Protein AF-A0A930PI92-F1 (afdb_monomer)

Solvent-accessible surface area (backbone atoms only — not comparable to full-atom values): 11529 Å² total; per-residue (Å²): 130,85,81,86,74,74,82,78,55,66,68,44,57,51,47,28,50,53,47,43,54,50,26,68,73,74,35,44,64,29,39,38,38,20,55,70,47,92,81,79,68,54,94,81,67,63,63,23,91,65,55,67,92,83,59,92,61,85,57,70,34,85,54,29,76,71,32,41,60,64,48,26,48,64,62,72,42,69,30,33,39,38,28,40,79,36,84,66,69,81,75,85,51,87,62,56,82,77,50,93,67,86,76,67,68,53,30,40,37,40,37,41,39,50,76,73,66,54,60,74,16,40,38,35,44,44,75,37,69,55,93,52,23,38,71,38,73,74,48,48,24,37,31,39,74,56,47,76,42,62,56,79,54,95,90,52,90,75,78,57,85,90,31,38,30,28,30,37,32,42,32,34,60,55,62,82,84,42,30,57,72,71,54,67,54,67,82,38,76,51,48,68,64,75,91,126

Radius of gyration: 18.2 Å; Cα contacts (8 Å, |Δi|>4): 367; chains: 1; bounding box: 42×42×49 Å

Secondary structure (DSSP, 8-state):
-----PPPPHHHHHHHHHHHHHHHHHSEEEEEEE---TTTS-TTSPBPTT--SS--S--TTTT-TTTTTSSBSS-SEEEEEEEEEE-S-----TTTTTS------EEEEEEES-S---TT-EEEEEEEEETTEEEEEEEEEEE-SPEEEE---TTSSS--GGGEEEEEEEEEEPPTTSGGGGS-GGG---PBP---

Organism: NCBI:txid2047

Foldseek 3Di:
DPDPDDPDPPVLVVLLVVVQVVLVVPWDKKKWFAADDPPPNDPPFAFDPQDDPDDPDDTPLQADLQCLSSRGRGTPDIAIWGKHKDQDPPCPDPPCVPDVDDAARKIKMKTRLPDDHAFQIKMWAAPDDDPQAGQGTPFIKTWHHKDFDFDDDPVDDDTDSSRTSIMMTMIGTDDCSRSNVSPPRRPDGHHHDDDD

Structure (mmCIF, N/CA/C/O backbone):
data_AF-A0A930PI92-F1
#
_entry.id   AF-A0A930PI92-F1
#
loop_
_atom_site.group_PDB
_atom_site.id
_atom_site.type_symbol
_atom_site.label_atom_id
_atom_site.label_alt_id
_atom_site.label_comp_id
_atom_site.label_asym_id
_atom_site.label_entity_id
_atom_site.label_seq_id
_atom_site.pdbx_PDB_ins_code
_atom_site.Cartn_x
_atom_site.Cartn_y
_atom_site.Cartn_z
_atom_site.occupancy
_atom_site.B_iso_or_equiv
_atom_site.auth_seq_id
_atom_site.auth_comp_id
_atom_site.auth_asym_id
_atom_site.auth_atom_id
_atom_site.pdbx_PDB_model_num
ATOM 1 N N . MET A 1 1 ? 23.121 4.729 16.414 1.00 33.56 1 MET A N 1
ATOM 2 C CA . MET A 1 1 ? 22.553 5.858 17.186 1.00 33.56 1 MET A CA 1
ATOM 3 C C . MET A 1 1 ? 21.064 5.598 17.333 1.00 33.56 1 MET A C 1
ATOM 5 O O . MET A 1 1 ? 20.431 5.333 16.320 1.00 33.56 1 MET A O 1
ATOM 9 N N . SER A 1 2 ? 20.514 5.572 18.549 1.00 36.88 2 SER A N 1
ATOM 10 C CA . SER A 1 2 ? 19.062 5.453 18.7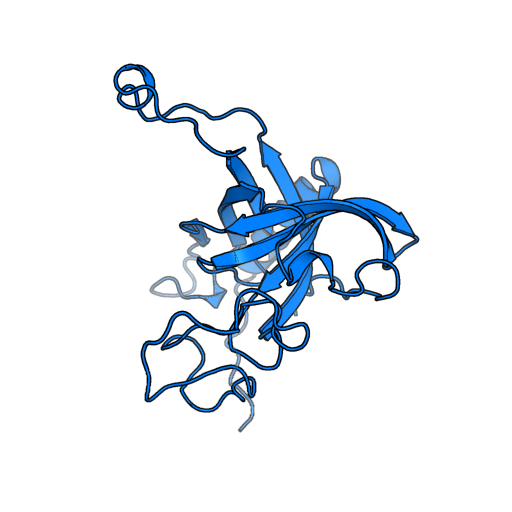26 1.00 36.88 2 SER A CA 1
ATOM 11 C C . SER A 1 2 ? 18.397 6.680 18.103 1.00 36.88 2 SER A C 1
ATOM 13 O O . SER A 1 2 ? 18.765 7.816 18.399 1.00 36.88 2 SER A O 1
ATOM 15 N N . ARG A 1 3 ? 17.463 6.454 17.177 1.00 45.44 3 ARG A N 1
ATOM 16 C CA . ARG A 1 3 ? 16.674 7.520 16.558 1.00 45.44 3 ARG A CA 1
ATOM 17 C C . ARG A 1 3 ? 15.899 8.205 17.689 1.00 45.44 3 ARG A C 1
ATOM 19 O O . ARG A 1 3 ? 15.117 7.547 18.366 1.00 45.44 3 ARG A O 1
ATOM 26 N N . PHE A 1 4 ? 16.179 9.481 17.961 1.00 44.00 4 PHE A N 1
ATOM 27 C CA . PHE A 1 4 ? 15.426 10.242 18.958 1.00 44.00 4 PHE A CA 1
ATOM 28 C C . PHE A 1 4 ? 14.028 10.490 18.386 1.00 44.00 4 PHE A C 1
ATOM 30 O O . PHE A 1 4 ? 13.831 11.369 17.549 1.00 44.00 4 PHE A O 1
ATOM 37 N N . GLU A 1 5 ? 13.075 9.642 18.762 1.00 53.28 5 GLU A N 1
ATOM 38 C CA . GLU A 1 5 ? 11.684 9.769 18.345 1.00 53.28 5 GLU A CA 1
ATOM 39 C C . GLU A 1 5 ? 10.991 10.773 19.262 1.00 53.28 5 GLU A C 1
ATOM 41 O O . GLU A 1 5 ? 10.821 10.556 20.461 1.00 53.28 5 GLU A O 1
ATOM 46 N N . TYR A 1 6 ? 10.616 11.919 18.698 1.00 57.38 6 TYR A N 1
ATOM 47 C CA . TYR A 1 6 ? 9.802 12.884 19.416 1.00 57.38 6 TYR A CA 1
ATOM 48 C C . TYR A 1 6 ? 8.440 12.254 19.750 1.00 57.38 6 TYR A C 1
ATOM 50 O O . TYR A 1 6 ? 7.818 11.694 18.846 1.00 57.38 6 TYR A O 1
ATOM 58 N N . PRO A 1 7 ? 7.927 12.389 20.989 1.00 67.44 7 PRO A N 1
ATOM 59 C CA . PRO A 1 7 ? 6.687 11.733 21.404 1.00 67.44 7 PRO A CA 1
ATOM 60 C C . PRO A 1 7 ? 5.537 12.121 20.475 1.00 67.44 7 PRO A C 1
ATOM 62 O O . PRO A 1 7 ? 5.303 13.308 20.257 1.00 67.44 7 PRO A O 1
ATOM 65 N N . GLU A 1 8 ? 4.841 11.155 19.883 1.00 71.19 8 GLU A N 1
ATOM 66 C CA . GLU A 1 8 ? 3.731 11.463 18.982 1.00 71.19 8 GLU A CA 1
ATOM 67 C C . GLU A 1 8 ? 2.623 12.208 19.752 1.00 71.19 8 GLU A C 1
ATOM 69 O O . GLU A 1 8 ? 2.185 11.726 20.803 1.00 71.19 8 GLU A O 1
ATOM 74 N N . PRO A 1 9 ? 2.158 13.383 19.280 1.00 79.31 9 PRO A N 1
ATOM 75 C CA . PRO A 1 9 ? 1.072 14.090 19.943 1.00 79.31 9 PRO A CA 1
ATOM 76 C C . PRO A 1 9 ? -0.182 13.213 20.012 1.00 79.31 9 PRO A C 1
ATOM 78 O O . PRO A 1 9 ? -0.589 12.621 19.010 1.00 79.31 9 PRO A O 1
ATOM 81 N N . TYR A 1 10 ? -0.846 13.180 21.172 1.00 82.38 10 TYR A N 1
ATOM 82 C CA . TYR A 1 10 ? -2.027 12.335 21.397 1.00 82.38 10 TYR A CA 1
ATOM 83 C C . TYR A 1 10 ? -3.112 12.513 20.323 1.00 82.38 10 TYR A C 1
ATOM 85 O O . TYR A 1 10 ? -3.708 11.538 19.878 1.00 82.38 10 TYR A O 1
ATOM 93 N N . ALA A 1 11 ? -3.334 13.745 19.858 1.00 82.06 11 ALA A N 1
ATOM 94 C CA . ALA A 1 11 ? -4.326 14.025 18.825 1.00 82.06 11 ALA A CA 1
ATOM 95 C C . ALA A 1 11 ? -3.972 13.420 17.451 1.00 82.06 11 ALA A C 1
ATOM 97 O O . ALA A 1 11 ? -4.883 12.997 16.746 1.00 82.06 11 ALA A O 1
ATOM 98 N N . VAL A 1 12 ? -2.686 13.312 17.084 1.00 84.19 12 VAL A N 1
ATOM 99 C CA . VAL A 1 12 ? -2.267 12.621 15.845 1.00 84.19 12 VAL A CA 1
ATOM 100 C C . VAL A 1 12 ? -2.513 11.122 15.982 1.00 84.19 12 VAL A C 1
ATOM 102 O O . VAL A 1 12 ? -3.109 10.515 15.093 1.00 84.19 12 VAL A O 1
ATOM 105 N N . LYS A 1 13 ? -2.146 10.546 17.134 1.00 86.00 13 LYS A N 1
ATOM 106 C CA . LYS A 1 13 ? -2.377 9.129 17.432 1.00 86.00 13 LYS A CA 1
ATOM 107 C C . LYS A 1 13 ? -3.865 8.775 17.392 1.00 86.00 13 LYS A C 1
ATOM 109 O O . LYS A 1 13 ? -4.246 7.794 16.760 1.00 86.00 13 LYS A O 1
ATOM 114 N N . LEU A 1 14 ? -4.705 9.586 18.037 1.00 87.62 14 LEU A N 1
ATOM 115 C CA . LEU A 1 14 ? -6.154 9.398 18.041 1.00 87.62 14 LEU A CA 1
ATOM 116 C C . LEU A 1 14 ? -6.732 9.529 16.629 1.00 87.62 14 LEU A C 1
ATOM 118 O O . LEU A 1 14 ? -7.494 8.667 16.211 1.00 87.62 14 LEU A O 1
ATOM 122 N N . ALA A 1 15 ? -6.331 10.554 15.873 1.00 87.31 15 ALA A N 1
ATOM 123 C CA . ALA A 1 15 ? -6.804 10.750 14.506 1.00 87.31 15 ALA A CA 1
ATOM 124 C C . ALA A 1 15 ? -6.414 9.588 13.580 1.00 87.31 15 ALA A C 1
ATOM 126 O O . ALA A 1 15 ? -7.250 9.122 12.813 1.00 87.31 15 ALA A O 1
ATOM 127 N N . ARG A 1 16 ? -5.182 9.069 13.684 1.00 88.25 16 ARG A N 1
ATOM 128 C CA . ARG A 1 16 ? -4.749 7.860 12.960 1.00 88.25 16 ARG A CA 1
ATOM 129 C C . ARG A 1 16 ? -5.608 6.656 13.297 1.00 88.25 16 ARG A C 1
ATOM 131 O O . ARG A 1 16 ? -6.030 5.950 12.388 1.00 88.25 16 ARG A O 1
ATOM 138 N N . GLN A 1 17 ? -5.872 6.441 14.585 1.00 89.75 17 GLN A N 1
ATOM 139 C CA . GLN A 1 17 ? -6.738 5.352 15.015 1.00 89.75 17 GLN A CA 1
ATOM 140 C C . GLN A 1 17 ? -8.146 5.522 14.440 1.00 89.75 17 GLN A C 1
ATOM 142 O O . GLN A 1 17 ? -8.668 4.579 13.870 1.00 89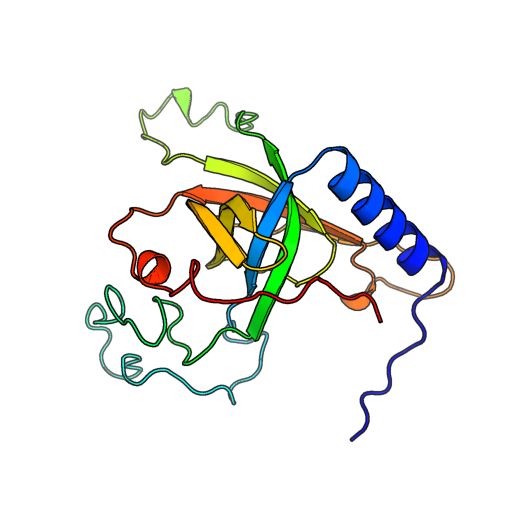.75 17 GLN A O 1
ATOM 147 N N . SER A 1 18 ? -8.723 6.724 14.482 1.00 89.75 18 SER A N 1
ATOM 148 C CA . SER A 1 18 ? -10.054 6.987 13.919 1.00 89.75 18 SER A CA 1
ATOM 149 C C . SER A 1 18 ? -10.115 6.803 12.400 1.00 89.75 18 SER A C 1
ATOM 151 O O . SER A 1 18 ? -11.089 6.251 11.891 1.00 89.75 18 SER A O 1
ATOM 153 N N . VAL A 1 19 ? -9.078 7.223 11.665 1.00 88.88 19 VAL A N 1
ATOM 154 C CA . VAL A 1 19 ? -8.964 6.957 10.220 1.00 88.88 19 VAL A CA 1
ATOM 155 C C . VAL A 1 19 ? -8.900 5.453 9.974 1.00 88.88 19 VAL A C 1
ATOM 157 O O . VAL A 1 19 ? -9.652 4.941 9.148 1.00 88.88 19 VAL A O 1
ATOM 160 N N . ARG A 1 20 ? -8.059 4.733 10.723 1.00 90.44 20 ARG A N 1
ATOM 161 C CA . ARG A 1 20 ? -7.952 3.276 10.627 1.00 90.44 20 ARG A CA 1
ATOM 162 C C . ARG A 1 20 ? -9.281 2.594 10.936 1.00 90.44 20 ARG A C 1
ATOM 164 O O . ARG A 1 20 ? -9.702 1.774 10.137 1.00 90.44 20 ARG A O 1
ATOM 171 N N . ASP A 1 21 ? -9.957 2.958 12.022 1.00 91.00 21 ASP A N 1
ATOM 172 C CA . ASP A 1 21 ? -11.244 2.379 12.427 1.00 91.00 21 ASP A CA 1
ATOM 173 C C . ASP A 1 21 ? -12.323 2.603 11.351 1.00 91.00 21 ASP A C 1
ATOM 175 O O . ASP A 1 21 ? -13.117 1.711 11.032 1.00 91.00 21 ASP A O 1
ATOM 179 N N . SER A 1 22 ? -12.321 3.787 10.729 1.00 90.69 22 SER A N 1
ATOM 180 C CA . SER A 1 22 ? -13.199 4.102 9.600 1.00 90.69 22 SER A CA 1
ATOM 181 C C . SER A 1 22 ? -12.893 3.235 8.375 1.00 90.69 22 SER A C 1
ATOM 183 O O . SER A 1 22 ? -13.817 2.727 7.736 1.00 90.69 22 SER A O 1
ATOM 185 N N . LEU A 1 23 ? -11.610 3.046 8.050 1.00 91.38 23 LEU A N 1
ATOM 186 C CA . LEU A 1 23 ? -11.168 2.213 6.928 1.00 91.38 23 LEU A CA 1
ATOM 187 C C . LEU A 1 23 ? -11.397 0.721 7.194 1.00 91.38 23 LEU A C 1
ATOM 189 O O . LEU A 1 23 ? -11.784 0.006 6.280 1.00 91.38 23 LEU A O 1
ATOM 193 N N . THR A 1 24 ? -11.245 0.246 8.430 1.00 90.31 24 THR A N 1
ATOM 194 C CA . THR A 1 24 ? -11.554 -1.146 8.796 1.00 90.31 24 THR A CA 1
ATOM 195 C C . THR A 1 24 ? -13.048 -1.442 8.729 1.00 90.31 24 THR A C 1
ATOM 197 O O . THR A 1 24 ? -13.433 -2.580 8.492 1.00 90.31 24 THR A O 1
ATOM 200 N N . SER A 1 25 ? -13.893 -0.430 8.956 1.00 89.62 25 SER A N 1
ATOM 201 C CA . SER A 1 25 ? -15.351 -0.597 8.956 1.00 89.62 25 SER A CA 1
ATOM 202 C C . SER A 1 25 ? -15.955 -0.553 7.552 1.00 89.62 25 SER A C 1
ATOM 204 O O . SER A 1 25 ? -16.963 -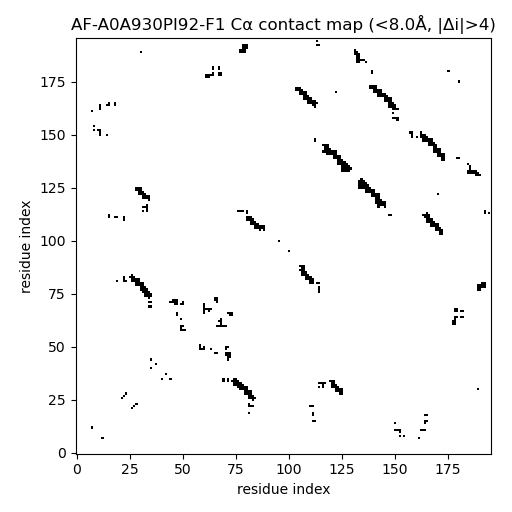1.207 7.307 1.00 89.62 25 SER A O 1
ATOM 206 N N . ASN A 1 26 ? -15.370 0.235 6.644 1.00 88.31 26 ASN A N 1
ATOM 207 C CA . ASN A 1 26 ? -15.965 0.531 5.333 1.00 88.31 26 ASN A CA 1
ATOM 208 C C . ASN A 1 26 ? -15.079 0.153 4.140 1.00 88.31 26 ASN A C 1
ATOM 210 O O . ASN A 1 26 ? -15.539 0.191 3.002 1.00 88.31 26 ASN A O 1
ATOM 214 N N . GLY A 1 27 ? -13.802 -0.121 4.382 1.00 88.38 27 GLY A N 1
ATOM 215 C CA . GLY A 1 27 ? -12.821 -0.414 3.353 1.00 88.38 27 GLY A CA 1
ATOM 216 C C . GLY A 1 27 ? -12.486 -1.887 3.248 1.00 88.38 27 GLY A C 1
ATOM 217 O O . GLY A 1 27 ? -13.138 -2.766 3.807 1.00 88.38 27 GLY A O 1
ATOM 218 N N . GLU A 1 28 ? -11.425 -2.137 2.504 1.00 92.56 28 GLU A N 1
ATOM 219 C CA . GLU A 1 28 ? -10.914 -3.459 2.187 1.00 92.56 28 GLU A CA 1
ATOM 220 C C . GLU A 1 28 ? -9.433 -3.558 2.556 1.00 92.56 28 GLU A C 1
ATOM 222 O O . GLU A 1 28 ? -8.704 -2.562 2.610 1.00 92.56 28 GLU A O 1
ATOM 227 N N . GLN A 1 29 ? -8.990 -4.783 2.835 1.00 93.25 29 GLN A N 1
ATOM 228 C CA . GLN A 1 29 ? -7.585 -5.067 3.092 1.00 93.25 29 GLN A CA 1
ATOM 229 C C . GLN A 1 29 ? -6.820 -5.162 1.780 1.00 93.25 29 GLN A C 1
ATOM 231 O O . GLN A 1 29 ? -7.176 -5.940 0.891 1.00 93.25 29 GLN A O 1
ATOM 236 N N . ILE A 1 30 ? -5.715 -4.432 1.705 1.00 94.69 30 ILE A N 1
ATOM 237 C CA . ILE A 1 30 ? -4.820 -4.404 0.554 1.00 94.69 30 ILE A CA 1
ATOM 238 C C . ILE A 1 30 ? -3.365 -4.534 0.981 1.00 94.69 30 ILE A C 1
ATOM 240 O O . ILE A 1 30 ? -3.010 -4.334 2.148 1.00 94.69 30 ILE A O 1
ATOM 244 N N . LEU A 1 31 ? -2.506 -4.837 0.013 1.00 95.50 31 LEU A N 1
ATOM 245 C CA . LEU A 1 31 ? -1.064 -4.775 0.200 1.00 95.50 31 LEU A CA 1
ATOM 246 C C . LEU A 1 31 ? -0.515 -3.497 -0.404 1.00 95.50 31 LEU A C 1
ATOM 248 O O . LEU A 1 31 ? -0.845 -3.135 -1.533 1.00 95.50 31 LEU A O 1
ATOM 252 N N . VAL A 1 32 ? 0.375 -2.861 0.339 1.00 95.06 32 VAL A N 1
ATOM 253 C CA . VAL A 1 32 ? 1.139 -1.714 -0.126 1.00 95.06 32 VAL A CA 1
ATOM 254 C C . VAL A 1 32 ? 2.609 -2.082 -0.140 1.00 95.06 32 VAL A C 1
ATOM 256 O O . VAL A 1 32 ? 3.147 -2.562 0.860 1.00 95.06 32 VAL A O 1
ATOM 259 N N . PHE A 1 33 ? 3.229 -1.835 -1.286 1.00 94.19 33 PHE A N 1
ATOM 260 C CA . PHE A 1 33 ? 4.642 -2.021 -1.558 1.00 94.19 33 PHE A CA 1
ATOM 261 C C . PHE A 1 33 ? 5.261 -0.643 -1.760 1.00 94.19 33 PHE A C 1
ATOM 263 O O . PHE A 1 33 ? 5.177 -0.069 -2.846 1.00 94.19 33 PHE A O 1
ATOM 270 N N . ALA A 1 34 ? 5.859 -0.112 -0.697 1.00 91.75 34 ALA A N 1
ATOM 271 C CA . ALA A 1 34 ? 6.640 1.110 -0.769 1.00 91.75 34 ALA A CA 1
ATOM 272 C C . ALA A 1 34 ? 8.035 0.758 -1.293 1.00 91.75 34 ALA A C 1
ATOM 274 O O . ALA A 1 34 ? 8.797 0.060 -0.615 1.00 91.75 34 ALA A O 1
ATOM 275 N N . ALA A 1 35 ? 8.350 1.198 -2.508 1.00 88.25 35 ALA A N 1
ATOM 276 C CA . ALA A 1 35 ? 9.675 1.042 -3.083 1.00 88.25 35 ALA A CA 1
ATOM 277 C C . ALA A 1 35 ? 10.639 2.074 -2.484 1.00 88.25 35 ALA A C 1
ATOM 279 O O . ALA A 1 35 ? 10.234 3.055 -1.856 1.00 88.25 35 ALA A O 1
ATOM 280 N N . TYR A 1 36 ? 11.930 1.834 -2.681 1.00 85.19 36 TYR A N 1
ATOM 281 C CA . TYR A 1 36 ? 12.938 2.857 -2.458 1.00 85.19 36 TYR A CA 1
ATOM 282 C C . TYR A 1 36 ? 12.868 3.907 -3.566 1.00 85.19 36 TYR A C 1
ATOM 284 O O . TYR A 1 36 ? 12.678 3.567 -4.737 1.00 85.19 36 TYR A O 1
ATOM 292 N N . HIS A 1 37 ? 13.048 5.177 -3.204 1.00 80.50 37 HIS A N 1
ATOM 293 C CA . HIS A 1 37 ? 13.056 6.287 -4.160 1.00 80.50 37 HIS A CA 1
ATOM 294 C C . HIS A 1 37 ? 14.411 7.003 -4.172 1.00 80.50 37 HIS A C 1
ATOM 296 O O . HIS A 1 37 ? 14.956 7.303 -3.103 1.00 80.50 37 HIS A O 1
ATOM 302 N N . PRO A 1 38 ? 14.970 7.326 -5.358 1.00 72.56 38 P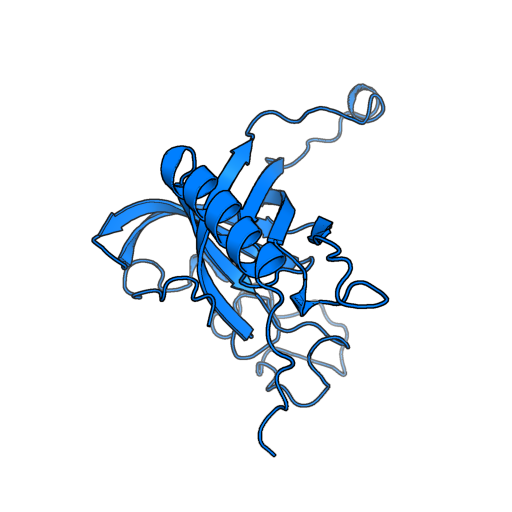RO A N 1
ATOM 303 C CA . PRO A 1 38 ? 16.182 8.131 -5.448 1.00 72.56 38 PRO A CA 1
ATOM 304 C C . PRO A 1 38 ? 15.990 9.487 -4.756 1.00 72.56 38 PRO A C 1
ATOM 306 O O . PRO A 1 38 ? 15.031 10.201 -5.034 1.00 72.56 38 PRO A O 1
ATOM 309 N N . GLY A 1 39 ? 16.911 9.849 -3.862 1.00 70.00 39 GLY A N 1
ATOM 310 C CA . GLY A 1 39 ? 16.893 11.121 -3.129 1.00 70.00 39 GLY A CA 1
ATOM 311 C C . GLY A 1 39 ? 16.113 11.104 -1.809 1.00 70.00 39 GLY A C 1
ATOM 312 O O . GLY A 1 39 ? 16.541 11.776 -0.874 1.00 70.00 39 GLY A O 1
ATOM 313 N N . ASP A 1 40 ? 15.045 10.309 -1.694 1.00 65.38 40 ASP A N 1
ATOM 314 C CA . ASP A 1 40 ? 14.254 10.201 -0.455 1.00 65.38 40 ASP A CA 1
ATOM 315 C C . ASP A 1 40 ? 14.882 9.227 0.556 1.00 65.38 40 ASP A C 1
ATOM 317 O O . ASP A 1 40 ? 14.894 9.504 1.757 1.00 65.38 40 ASP A O 1
ATOM 321 N N . ASP A 1 41 ? 15.426 8.101 0.080 1.00 6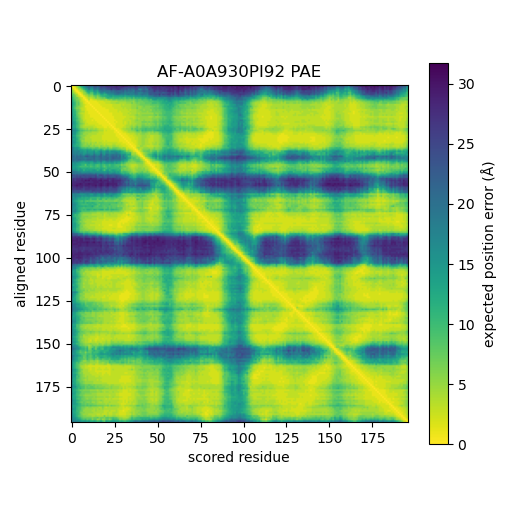4.06 41 ASP A N 1
ATOM 322 C CA . ASP A 1 41 ? 15.884 6.998 0.941 1.00 64.06 41 ASP A CA 1
ATOM 323 C C . ASP A 1 41 ? 17.422 6.852 1.027 1.00 64.06 41 ASP A C 1
ATOM 325 O O . ASP A 1 41 ? 17.938 5.882 1.573 1.00 64.06 41 ASP A O 1
ATOM 329 N N . GLY A 1 42 ? 18.174 7.856 0.563 1.00 54.06 42 GLY A N 1
ATOM 330 C CA . GLY A 1 42 ? 19.644 7.864 0.589 1.00 54.06 42 GLY A CA 1
ATOM 331 C C . GLY A 1 42 ? 20.299 6.991 -0.495 1.00 54.06 42 GLY A C 1
ATOM 332 O O . GLY A 1 42 ? 19.698 6.078 -1.051 1.00 54.06 42 GLY A O 1
ATOM 333 N N . GLU A 1 43 ? 21.556 7.284 -0.837 1.00 57.75 43 GLU A N 1
ATOM 334 C CA . GLU A 1 43 ? 22.296 6.628 -1.938 1.00 57.75 43 GLU A CA 1
ATOM 335 C C . GLU A 1 43 ? 22.880 5.242 -1.579 1.00 57.75 43 GLU A C 1
ATOM 337 O O . GLU A 1 43 ? 23.655 4.681 -2.347 1.00 57.75 43 GLU A O 1
ATOM 342 N N . GLY A 1 44 ? 22.540 4.684 -0.413 1.00 64.19 44 GLY A N 1
ATOM 343 C CA . GLY A 1 44 ? 23.183 3.481 0.136 1.00 64.19 44 GLY A CA 1
ATOM 344 C C . GLY A 1 44 ? 22.465 2.154 -0.118 1.00 64.19 44 GLY A C 1
ATOM 345 O O . GLY A 1 44 ? 22.964 1.120 0.315 1.00 64.19 44 GLY A O 1
ATOM 346 N N . GLU A 1 45 ? 21.300 2.171 -0.763 1.00 75.50 45 GLU A N 1
ATOM 347 C CA . GLU A 1 45 ? 20.460 0.978 -0.910 1.00 75.50 45 GLU A CA 1
ATOM 348 C C . GLU A 1 45 ? 20.906 0.091 -2.079 1.00 75.50 45 GLU A C 1
ATOM 350 O O . GLU A 1 45 ? 21.258 0.575 -3.161 1.00 75.50 45 GLU A O 1
ATOM 355 N N . GLU A 1 46 ? 20.875 -1.227 -1.864 1.00 77.88 46 GLU A N 1
ATOM 356 C CA . GLU A 1 46 ? 21.362 -2.203 -2.837 1.00 77.88 46 GLU A CA 1
ATOM 357 C C . GLU A 1 46 ? 20.512 -2.190 -4.114 1.00 77.88 46 GLU A C 1
ATOM 359 O O . GLU A 1 46 ? 19.312 -2.497 -4.125 1.00 77.88 46 GLU A O 1
ATOM 364 N N . ARG A 1 47 ? 21.163 -1.856 -5.229 1.00 80.25 47 ARG A N 1
ATOM 365 C CA . ARG A 1 47 ? 20.568 -1.950 -6.560 1.00 80.25 47 ARG A CA 1
ATOM 366 C C . ARG A 1 47 ? 20.476 -3.404 -6.999 1.00 80.25 47 ARG A C 1
ATOM 368 O O . ARG A 1 47 ? 21.260 -4.261 -6.594 1.00 80.25 47 ARG A O 1
ATOM 375 N N . CYS A 1 48 ? 19.487 -3.680 -7.837 1.00 79.75 48 CYS A N 1
ATOM 376 C CA . CYS A 1 48 ? 19.394 -4.970 -8.500 1.00 79.75 48 CYS A CA 1
ATOM 377 C C . CYS A 1 48 ? 20.449 -5.075 -9.603 1.00 79.75 48 CYS A C 1
ATOM 379 O O . CYS A 1 48 ? 20.735 -4.089 -10.269 1.00 79.75 48 CYS A O 1
ATOM 381 N N . ASP A 1 49 ? 20.945 -6.279 -9.869 1.00 78.88 49 ASP A N 1
ATOM 382 C CA . ASP A 1 49 ? 21.945 -6.535 -10.914 1.00 78.88 49 ASP A CA 1
ATOM 383 C C . ASP A 1 49 ? 21.448 -6.169 -12.330 1.00 78.88 49 ASP A C 1
ATOM 385 O O . ASP A 1 49 ? 22.241 -6.022 -13.252 1.00 78.88 49 ASP A O 1
ATOM 389 N N . CYS A 1 50 ? 20.130 -6.014 -12.520 1.00 76.38 50 CYS A N 1
ATOM 390 C CA . CYS A 1 50 ? 19.544 -5.530 -13.774 1.00 76.38 50 CYS A CA 1
ATOM 391 C C . CYS A 1 50 ? 19.601 -3.999 -13.939 1.00 76.38 50 CYS A C 1
ATOM 393 O O . CYS A 1 50 ? 19.095 -3.479 -14.933 1.00 76.38 50 CYS A O 1
ATOM 395 N N . TYR A 1 51 ? 20.093 -3.269 -12.938 1.00 74.00 51 TYR A N 1
ATOM 396 C CA . TYR A 1 51 ? 20.253 -1.821 -12.989 1.00 74.00 51 TYR A CA 1
ATOM 397 C C . TYR A 1 51 ? 21.566 -1.484 -13.705 1.00 74.00 51 TYR A C 1
ATOM 399 O O . TYR A 1 51 ? 22.638 -1.824 -13.214 1.00 74.00 51 TYR A O 1
ATOM 407 N N . ASP A 1 52 ? 21.464 -0.820 -14.855 1.00 67.31 52 ASP A N 1
ATOM 408 C CA . ASP A 1 52 ? 22.602 -0.295 -15.615 1.00 67.31 52 ASP A CA 1
ATOM 409 C C . ASP A 1 52 ? 22.597 1.237 -15.515 1.00 67.31 52 ASP A C 1
ATOM 411 O O . ASP A 1 52 ? 21.629 1.898 -15.906 1.00 67.31 52 ASP A O 1
ATOM 415 N N . ASP A 1 53 ? 23.655 1.796 -14.934 1.00 66.25 53 ASP A N 1
ATOM 416 C CA . ASP A 1 53 ? 23.863 3.232 -14.749 1.00 66.25 53 ASP A CA 1
ATOM 417 C C . ASP A 1 53 ? 24.658 3.886 -15.895 1.00 66.25 53 ASP A C 1
ATOM 419 O O . ASP A 1 53 ? 24.685 5.118 -15.991 1.00 66.25 53 ASP A O 1
ATOM 423 N N . ILE A 1 54 ? 25.273 3.093 -16.783 1.00 53.84 54 ILE A N 1
ATOM 424 C CA . ILE A 1 54 ? 26.223 3.552 -17.809 1.00 53.84 54 ILE A CA 1
ATOM 425 C C . ILE A 1 54 ? 25.576 3.586 -19.197 1.00 53.84 54 ILE A C 1
ATOM 427 O O . ILE A 1 54 ? 25.711 4.586 -19.914 1.00 53.84 54 ILE A O 1
ATOM 431 N N . TYR A 1 55 ? 24.851 2.538 -19.593 1.00 52.19 55 TYR A N 1
ATOM 432 C CA . TYR A 1 55 ? 24.222 2.455 -20.912 1.00 52.19 55 TYR A CA 1
ATOM 433 C C . TYR A 1 55 ? 22.708 2.636 -20.780 1.00 52.19 55 TYR A C 1
ATOM 435 O O . TYR A 1 55 ? 21.990 1.772 -20.296 1.00 52.19 55 TYR A O 1
ATOM 443 N N . LYS A 1 56 ? 22.189 3.779 -21.253 1.00 47.31 56 LYS A N 1
ATOM 444 C CA . LYS A 1 56 ? 20.744 4.107 -21.314 1.00 47.31 56 LYS A CA 1
ATOM 445 C C . LYS A 1 56 ? 19.961 3.228 -22.312 1.00 47.31 56 LYS A C 1
ATOM 447 O O . LYS A 1 56 ? 18.996 3.694 -22.923 1.00 47.31 56 LYS A O 1
ATOM 452 N N . GLU A 1 57 ? 20.396 1.998 -22.555 1.00 44.62 57 GLU A N 1
ATOM 453 C CA . GLU A 1 57 ? 19.672 1.054 -23.391 1.00 44.62 57 GLU A CA 1
ATOM 454 C C . GLU A 1 57 ? 18.479 0.510 -22.602 1.00 44.62 57 GLU A C 1
ATOM 456 O O . GLU A 1 57 ? 18.583 0.177 -21.423 1.00 44.62 57 GLU A O 1
ATOM 461 N N . LYS A 1 58 ? 17.306 0.532 -23.249 1.00 45.16 58 LYS A N 1
ATOM 462 C CA . LYS A 1 58 ? 15.999 0.204 -22.665 1.00 45.16 58 LYS A CA 1
ATOM 463 C C . LYS A 1 58 ? 16.105 -1.028 -21.773 1.00 45.16 58 LYS A C 1
ATOM 465 O O . LYS A 1 58 ? 16.511 -2.076 -22.277 1.00 45.16 58 LYS A O 1
ATOM 470 N N . PRO A 1 59 ? 15.761 -0.955 -20.485 1.00 48.03 59 PRO A N 1
ATOM 471 C CA . PRO A 1 59 ? 16.408 -1.902 -19.610 1.00 48.03 59 PRO A CA 1
ATOM 472 C C . PRO A 1 59 ? 15.692 -3.234 -19.643 1.00 48.03 59 PRO A C 1
ATOM 474 O O . PRO A 1 59 ? 14.464 -3.336 -19.668 1.00 48.03 59 PRO A O 1
ATOM 477 N N . SER A 1 60 ? 16.509 -4.256 -19.472 1.00 51.84 60 SER A N 1
ATOM 478 C CA . SER A 1 60 ? 16.139 -5.581 -18.993 1.00 51.84 60 SER A CA 1
ATOM 479 C C . SER A 1 60 ? 15.346 -5.574 -17.664 1.00 51.84 60 SER A C 1
ATOM 481 O O . SER A 1 60 ? 15.010 -6.644 -17.156 1.00 51.84 60 SER A O 1
ATOM 483 N N . TYR A 1 61 ? 15.001 -4.402 -17.096 1.00 53.41 61 TYR A N 1
ATOM 484 C CA . TYR A 1 61 ? 14.089 -4.262 -15.957 1.00 53.41 61 TYR A CA 1
ATOM 485 C C . TYR A 1 61 ? 12.659 -4.702 -16.287 1.00 53.41 61 TYR A C 1
ATOM 487 O O . TYR A 1 61 ? 11.955 -5.129 -15.368 1.00 53.41 61 TYR A O 1
ATOM 495 N N . GLU A 1 62 ? 12.219 -4.631 -17.558 1.00 57.47 62 GLU A N 1
ATOM 496 C CA . GLU A 1 62 ? 10.892 -5.083 -18.022 1.00 57.47 62 GLU A CA 1
ATOM 497 C C . GLU A 1 62 ? 10.828 -6.620 -18.023 1.00 57.47 62 GLU A C 1
ATOM 499 O O . GLU A 1 62 ? 10.710 -7.283 -19.048 1.00 57.47 62 GLU A O 1
ATOM 504 N N . GLY A 1 63 ? 10.987 -7.230 -16.854 1.00 63.00 63 GLY A N 1
ATOM 505 C CA . GLY A 1 63 ? 11.030 -8.682 -16.721 1.00 63.00 63 GLY A CA 1
ATOM 506 C C . GLY A 1 63 ? 11.802 -9.187 -15.516 1.00 63.00 63 GLY A C 1
ATOM 507 O O . GLY A 1 63 ? 11.639 -10.364 -15.180 1.00 63.00 63 GLY A O 1
ATOM 508 N N . CYS A 1 64 ? 12.603 -8.332 -14.868 1.00 74.06 64 CYS A N 1
ATOM 509 C CA . CYS A 1 64 ? 13.445 -8.741 -13.753 1.00 74.06 64 CYS A CA 1
ATOM 510 C C . CYS A 1 64 ? 12.591 -9.225 -12.573 1.00 74.06 64 CYS A C 1
ATOM 512 O O . CYS A 1 64 ? 11.860 -8.460 -11.944 1.00 74.06 64 CYS A O 1
ATOM 514 N N . ILE A 1 65 ? 12.702 -10.523 -12.291 1.00 75.25 65 ILE A N 1
ATOM 515 C CA . ILE A 1 65 ? 11.972 -11.220 -11.223 1.00 75.25 65 ILE A CA 1
ATOM 516 C C . ILE A 1 65 ? 12.526 -10.828 -9.849 1.00 75.25 65 ILE A C 1
ATOM 518 O O . ILE A 1 65 ? 11.820 -10.918 -8.857 1.00 75.25 65 ILE A O 1
ATOM 522 N N . ASN A 1 66 ? 13.769 -10.348 -9.793 1.00 79.56 66 ASN A N 1
ATOM 523 C CA . ASN A 1 66 ? 14.418 -10.024 -8.529 1.00 79.56 66 ASN A CA 1
ATOM 524 C C . ASN A 1 66 ? 13.996 -8.646 -8.003 1.00 79.56 66 ASN A C 1
ATOM 526 O O . ASN A 1 66 ? 13.799 -8.503 -6.806 1.00 79.56 66 ASN A O 1
ATOM 530 N N . CYS A 1 67 ? 13.832 -7.646 -8.879 1.00 80.00 67 CYS A N 1
ATOM 531 C CA . CYS A 1 67 ? 13.456 -6.285 -8.471 1.00 80.00 67 CYS A CA 1
ATOM 532 C C . CYS A 1 67 ? 12.010 -5.906 -8.783 1.00 80.00 67 CYS A C 1
ATOM 534 O O . CYS A 1 67 ? 11.570 -4.828 -8.389 1.00 80.00 67 CYS A O 1
ATOM 536 N N . TYR A 1 68 ? 11.276 -6.727 -9.539 1.00 85.00 68 TYR A N 1
ATOM 537 C CA . TYR A 1 68 ? 9.891 -6.450 -9.933 1.00 85.00 68 TYR A CA 1
ATOM 538 C C . TYR A 1 68 ? 9.706 -5.068 -10.595 1.00 85.00 68 TYR A C 1
ATOM 540 O O . TYR A 1 68 ? 8.708 -4.387 -10.371 1.00 85.00 68 TYR A O 1
ATOM 548 N N . ALA A 1 69 ? 10.685 -4.660 -11.412 1.00 79.62 69 ALA A N 1
ATOM 549 C CA . ALA A 1 69 ? 10.781 -3.351 -12.074 1.00 79.62 69 ALA A CA 1
ATOM 550 C C . ALA A 1 69 ? 11.001 -2.133 -11.148 1.00 79.62 69 ALA A C 1
ATOM 552 O O . ALA A 1 69 ? 10.910 -0.998 -11.604 1.00 79.62 69 ALA A O 1
ATOM 553 N N . THR A 1 70 ? 11.353 -2.331 -9.871 1.00 79.06 70 THR A N 1
ATOM 554 C CA . THR A 1 70 ? 11.724 -1.219 -8.968 1.00 79.06 70 THR A CA 1
ATOM 555 C C . THR A 1 70 ? 13.159 -0.733 -9.149 1.00 79.06 70 THR A C 1
ATOM 557 O O . THR A 1 70 ? 13.488 0.347 -8.676 1.00 79.06 70 THR A O 1
ATOM 560 N N . THR A 1 71 ? 14.031 -1.511 -9.806 1.00 79.56 71 THR A N 1
ATOM 561 C CA . THR A 1 71 ? 15.502 -1.319 -9.883 1.00 79.56 71 THR A CA 1
ATOM 562 C C . THR A 1 71 ? 16.271 -1.494 -8.566 1.00 79.56 71 THR A C 1
ATOM 564 O O . THR A 1 71 ? 17.502 -1.544 -8.576 1.00 79.56 71 THR A O 1
ATOM 567 N N . TYR A 1 72 ? 15.567 -1.661 -7.449 1.00 82.44 72 TYR A N 1
ATOM 568 C CA . TYR A 1 72 ? 16.139 -1.974 -6.143 1.00 82.44 72 TYR A CA 1
ATOM 569 C C . TYR A 1 72 ? 16.014 -3.468 -5.857 1.00 82.44 72 TYR A C 1
ATOM 571 O O . TYR A 1 72 ? 15.157 -4.149 -6.419 1.00 82.44 72 TYR A O 1
ATOM 579 N N . ARG A 1 73 ? 16.906 -4.009 -5.026 1.00 79.88 73 ARG A N 1
ATOM 580 C CA . ARG A 1 73 ? 16.897 -5.444 -4.710 1.00 79.88 73 ARG A CA 1
ATOM 581 C C . ARG A 1 73 ? 15.676 -5.859 -3.881 1.00 79.88 73 ARG A C 1
ATOM 583 O O . ARG A 1 73 ? 15.232 -6.994 -4.013 1.00 79.88 73 ARG A O 1
ATOM 590 N N . ASP A 1 74 ? 15.134 -4.955 -3.069 1.00 81.94 74 ASP A N 1
ATOM 591 C CA . ASP A 1 74 ? 13.952 -5.198 -2.240 1.00 81.94 74 ASP A CA 1
ATOM 592 C C . ASP A 1 74 ? 13.072 -3.939 -2.138 1.00 81.94 74 ASP A C 1
ATOM 594 O O . ASP A 1 74 ? 13.439 -2.854 -2.599 1.00 81.94 74 ASP A O 1
ATOM 598 N N . PHE A 1 75 ? 11.899 -4.089 -1.531 1.00 86.94 75 PHE A N 1
ATOM 599 C CA . PHE A 1 75 ? 11.011 -2.996 -1.161 1.00 86.94 75 PHE A CA 1
ATOM 600 C C . PHE A 1 75 ? 11.386 -2.435 0.208 1.00 86.94 75 PHE A C 1
ATOM 602 O O . PHE A 1 75 ? 11.709 -3.176 1.134 1.00 86.94 75 PHE A O 1
ATOM 609 N N . ARG A 1 76 ? 11.243 -1.118 0.371 1.00 88.12 76 ARG A N 1
ATOM 610 C CA . ARG A 1 76 ? 11.474 -0.440 1.649 1.00 88.12 76 ARG A CA 1
ATOM 611 C C . ARG A 1 76 ? 10.519 -0.950 2.721 1.00 88.12 76 ARG A C 1
ATOM 613 O O . ARG A 1 76 ? 10.923 -1.261 3.839 1.00 88.12 76 ARG A O 1
ATOM 620 N N . GLU A 1 77 ? 9.233 -1.027 2.385 1.00 90.06 77 GLU A N 1
ATOM 621 C CA . GLU A 1 77 ? 8.216 -1.594 3.266 1.00 90.06 77 GLU A CA 1
ATOM 622 C C . GLU A 1 77 ? 7.139 -2.321 2.463 1.00 90.06 77 GLU A C 1
ATOM 624 O O . GLU A 1 77 ? 6.592 -1.786 1.501 1.00 90.06 77 GLU A O 1
ATOM 629 N N . ILE A 1 78 ? 6.774 -3.519 2.926 1.00 92.94 78 ILE A N 1
ATOM 630 C CA . ILE A 1 78 ? 5.606 -4.252 2.439 1.00 92.94 78 ILE A CA 1
ATOM 631 C C . ILE A 1 78 ? 4.669 -4.481 3.614 1.00 92.94 78 ILE A C 1
ATOM 633 O O . ILE A 1 78 ? 5.043 -5.113 4.613 1.00 92.94 78 ILE A O 1
ATOM 637 N N . LYS A 1 79 ? 3.457 -3.935 3.523 1.00 94.38 79 LYS A N 1
ATOM 638 C CA . LYS A 1 79 ? 2.480 -3.988 4.613 1.00 94.38 79 LYS A CA 1
ATOM 639 C C . LYS A 1 79 ? 1.081 -4.269 4.109 1.00 94.38 79 LYS A C 1
ATOM 641 O O . LYS A 1 79 ? 0.669 -3.765 3.068 1.00 94.38 79 LYS A O 1
ATOM 646 N N . ARG A 1 80 ? 0.338 -5.017 4.920 1.00 93.62 80 ARG A N 1
ATOM 647 C CA . ARG A 1 80 ? -1.113 -5.092 4.821 1.00 93.62 80 ARG A CA 1
ATOM 648 C C . ARG A 1 80 ? -1.717 -3.875 5.509 1.00 93.62 80 ARG A C 1
ATOM 650 O O . ARG A 1 80 ? -1.426 -3.623 6.680 1.00 93.62 80 ARG A O 1
ATOM 657 N N . CYS A 1 81 ? -2.539 -3.141 4.779 1.00 93.12 81 CYS A N 1
ATOM 658 C CA . CYS A 1 81 ? -3.225 -1.949 5.261 1.00 93.12 81 CYS A CA 1
ATOM 659 C C . CYS A 1 81 ? -4.673 -1.943 4.779 1.00 93.12 81 CYS A C 1
ATOM 661 O O . CYS A 1 81 ? -5.058 -2.741 3.921 1.00 93.12 81 CYS A O 1
ATOM 663 N N . TRP A 1 82 ? -5.465 -1.041 5.338 1.00 93.38 82 TRP A N 1
ATOM 664 C CA . TRP A 1 82 ? -6.827 -0.803 4.899 1.00 93.38 82 TRP A CA 1
ATOM 665 C C . TRP A 1 82 ? -6.894 0.371 3.932 1.00 93.38 82 TRP A C 1
ATOM 667 O O . TRP A 1 82 ? -6.231 1.399 4.113 1.00 93.38 82 TRP A O 1
ATOM 677 N N . GLY A 1 83 ? -7.728 0.214 2.911 1.00 92.69 83 GLY A N 1
ATOM 678 C CA . GLY A 1 83 ? -8.000 1.257 1.942 1.00 92.69 83 GLY A CA 1
ATOM 679 C C . GLY A 1 83 ? -9.419 1.203 1.404 1.00 92.69 83 GLY A C 1
ATOM 680 O O . GLY A 1 83 ? -10.096 0.183 1.488 1.00 92.69 83 GLY A O 1
ATOM 681 N N . ILE A 1 84 ? -9.872 2.321 0.851 1.00 91.50 84 ILE A N 1
ATOM 682 C CA . ILE A 1 84 ? -11.140 2.415 0.127 1.00 91.50 84 ILE A CA 1
ATOM 683 C C . ILE A 1 84 ? -10.823 2.820 -1.301 1.00 91.50 84 ILE A C 1
ATOM 685 O O . ILE A 1 84 ? -10.206 3.863 -1.528 1.00 91.50 84 ILE A O 1
ATOM 689 N N . PHE A 1 85 ? -11.268 2.004 -2.251 1.00 89.38 85 PHE A N 1
ATOM 690 C CA . PHE A 1 85 ? -11.206 2.315 -3.670 1.00 89.38 85 PHE A CA 1
ATOM 691 C C . PHE A 1 85 ? -12.493 3.006 -4.094 1.00 89.38 85 PHE A C 1
ATOM 693 O O . PHE A 1 85 ? -13.595 2.651 -3.685 1.00 89.38 85 PHE A O 1
ATOM 700 N N . THR A 1 86 ? -12.331 3.999 -4.950 1.00 84.69 86 THR A N 1
ATOM 701 C CA . THR A 1 86 ? -13.413 4.636 -5.685 1.00 84.69 86 THR A CA 1
ATOM 702 C C . THR A 1 86 ? -13.197 4.294 -7.149 1.00 84.69 86 THR A C 1
ATOM 704 O O . THR A 1 86 ? -12.249 4.766 -7.779 1.00 84.69 86 THR A O 1
ATOM 707 N N . ASP A 1 87 ? -14.052 3.402 -7.649 1.00 68.94 87 ASP A N 1
ATOM 708 C CA . ASP A 1 87 ? -14.030 2.920 -9.036 1.00 68.94 87 ASP A CA 1
ATOM 709 C C . ASP A 1 87 ? -14.666 3.940 -10.005 1.00 68.94 87 ASP A C 1
ATOM 711 O O . ASP A 1 87 ? -14.608 3.786 -11.220 1.00 68.94 87 ASP A O 1
ATOM 715 N N . THR A 1 88 ? -15.273 5.005 -9.474 1.00 58.03 88 THR A N 1
ATOM 716 C CA . THR A 1 88 ? -15.770 6.145 -10.245 1.00 58.03 88 THR A CA 1
ATOM 717 C C . THR A 1 88 ? -14.700 7.227 -10.325 1.00 58.03 88 THR A C 1
ATOM 719 O O . THR A 1 88 ? -14.389 7.866 -9.314 1.00 58.03 88 THR A O 1
ATOM 722 N N . GLU A 1 89 ? -14.180 7.484 -11.525 1.00 52.38 89 GLU A N 1
ATOM 723 C CA . GLU A 1 89 ? -13.492 8.739 -11.818 1.00 52.38 89 GLU A CA 1
ATOM 724 C C . GLU A 1 89 ? -14.483 9.889 -11.570 1.00 52.38 89 GLU A C 1
ATOM 726 O O . GLU A 1 89 ? -15.445 10.071 -12.317 1.00 52.38 89 GLU A O 1
ATOM 731 N N . TYR A 1 90 ? -14.270 10.692 -10.524 1.00 43.03 90 TYR A N 1
ATOM 732 C CA . TYR A 1 90 ? -14.672 12.091 -10.634 1.00 43.03 90 TYR A CA 1
ATOM 733 C C . TYR A 1 90 ? -13.727 12.692 -11.677 1.00 43.03 90 TYR A C 1
ATOM 735 O O . TYR A 1 90 ? -12.565 12.979 -11.399 1.00 43.03 90 TYR A O 1
ATOM 743 N N . ASP A 1 91 ? -14.226 12.727 -12.908 1.00 44.72 91 ASP A N 1
ATOM 744 C CA . ASP A 1 91 ? -13.646 13.349 -14.092 1.00 44.72 91 ASP A CA 1
ATOM 745 C C . ASP A 1 91 ? -13.485 14.856 -13.817 1.00 44.72 91 ASP A C 1
ATOM 747 O O . ASP A 1 91 ? -14.335 15.666 -14.184 1.00 44.72 91 ASP A O 1
ATOM 751 N N . ASP A 1 92 ? -12.423 15.230 -13.097 1.00 44.19 92 ASP A N 1
ATOM 752 C CA . ASP A 1 92 ? -12.066 16.631 -12.826 1.00 44.19 92 ASP A CA 1
ATOM 753 C C . ASP A 1 92 ? -11.468 17.328 -14.064 1.00 44.19 92 ASP A C 1
ATOM 755 O O . ASP A 1 92 ? -11.170 18.519 -14.007 1.00 44.19 92 ASP A O 1
ATOM 759 N N . ASP A 1 93 ? -11.353 16.645 -15.210 1.00 44.53 93 ASP A N 1
ATOM 760 C CA . ASP A 1 93 ? -10.924 17.265 -16.459 1.00 44.53 93 ASP A CA 1
ATOM 761 C C . ASP A 1 93 ? -11.928 17.028 -17.588 1.00 44.53 93 ASP A C 1
ATOM 763 O O . ASP A 1 93 ? -11.825 16.118 -18.407 1.00 44.53 93 ASP A O 1
ATOM 767 N N . TYR A 1 94 ? -12.807 18.017 -17.745 1.00 44.41 94 TYR A N 1
ATOM 768 C CA . TYR A 1 94 ? -13.586 18.334 -18.949 1.00 44.41 94 TYR A CA 1
ATOM 769 C C . TYR A 1 94 ? -12.751 18.341 -20.264 1.00 44.41 94 TYR A C 1
ATOM 771 O O . TYR A 1 94 ? -13.299 18.497 -21.357 1.00 44.41 94 TYR A O 1
ATOM 779 N N . GLN A 1 95 ? -11.423 18.181 -20.184 1.00 45.59 95 GLN A N 1
ATOM 780 C CA . GLN A 1 95 ? -10.486 18.067 -21.302 1.00 45.59 95 GLN A CA 1
ATOM 781 C C . GLN A 1 95 ? -10.350 16.648 -21.884 1.00 45.59 95 GLN A C 1
ATOM 783 O O . GLN A 1 95 ? -10.101 16.523 -23.086 1.00 45.59 95 GLN A O 1
ATOM 788 N N . SER A 1 96 ? -10.562 15.588 -21.096 1.00 47.72 96 SER A N 1
ATOM 789 C CA . SER A 1 96 ? -10.425 14.185 -21.543 1.00 47.72 96 SER A CA 1
ATOM 790 C C . SER A 1 96 ? -11.471 13.797 -22.604 1.00 47.72 96 SER A C 1
ATOM 792 O O . SER A 1 96 ? -11.209 12.998 -23.499 1.00 47.72 96 SER A O 1
ATOM 794 N N . LYS A 1 97 ? -12.643 14.444 -22.583 1.00 48.09 97 LYS A N 1
ATOM 795 C CA . LYS A 1 97 ? -13.757 14.190 -23.515 1.00 48.09 97 LYS A CA 1
ATOM 796 C C . LYS A 1 97 ? -13.552 14.717 -24.941 1.00 48.09 97 LYS A C 1
ATOM 798 O O . LYS A 1 97 ? -14.292 14.309 -25.833 1.00 48.09 97 LYS A O 1
ATOM 803 N N . LYS A 1 98 ? -12.596 15.626 -25.187 1.00 51.56 98 LYS A N 1
ATOM 804 C CA . LYS A 1 98 ? -12.366 16.206 -26.532 1.00 51.56 98 LYS A CA 1
ATOM 805 C C . LYS A 1 98 ? -11.306 15.483 -27.355 1.00 51.56 98 LYS A C 1
ATOM 807 O O . LYS A 1 98 ? -11.387 15.496 -28.579 1.00 51.56 98 LYS A O 1
ATOM 812 N N . ASN A 1 99 ? -10.348 14.841 -26.701 1.00 45.88 99 ASN A N 1
ATOM 813 C CA . ASN A 1 99 ? -9.276 14.116 -27.363 1.00 45.88 99 ASN A CA 1
ATOM 814 C C . ASN A 1 99 ? -9.430 12.661 -26.937 1.00 45.88 99 ASN A C 1
ATOM 816 O O . ASN A 1 99 ? -9.170 12.378 -25.778 1.00 45.88 99 ASN A O 1
ATOM 820 N N . GLY A 1 100 ? -9.902 11.778 -27.823 1.00 39.97 100 GLY A N 1
ATOM 821 C CA . GLY A 1 100 ? -10.232 10.371 -27.539 1.00 39.97 100 GLY A CA 1
ATOM 822 C C . GLY A 1 100 ? -9.052 9.503 -27.080 1.00 39.97 100 GLY A C 1
ATOM 823 O O . GLY A 1 100 ? -8.687 8.539 -27.748 1.00 39.97 100 GLY A O 1
ATOM 824 N N . PHE A 1 101 ? -8.450 9.846 -25.947 1.00 49.09 101 PHE A N 1
ATOM 825 C CA . PHE A 1 101 ? -7.416 9.091 -25.272 1.00 49.09 101 PHE A CA 1
ATOM 826 C C . PHE A 1 101 ? -8.086 8.055 -24.375 1.00 49.09 101 PHE A C 1
ATOM 828 O O . PHE A 1 101 ? -8.839 8.383 -23.465 1.00 49.09 101 PHE A O 1
ATOM 835 N N . TYR A 1 102 ? -7.811 6.786 -24.660 1.00 46.41 102 TYR A N 1
ATOM 836 C CA . TYR A 1 102 ? -8.179 5.668 -23.805 1.00 46.41 102 TYR A CA 1
ATOM 837 C C . TYR A 1 102 ? -7.377 5.750 -22.500 1.00 46.41 102 TYR A C 1
ATOM 839 O O . TYR A 1 102 ? -6.160 5.543 -22.502 1.00 46.41 102 TYR A O 1
ATOM 847 N N . THR A 1 103 ? -8.038 6.062 -21.390 1.00 51.19 103 THR A N 1
ATOM 848 C CA . THR A 1 103 ? -7.422 6.007 -20.062 1.00 51.19 103 THR A CA 1
ATOM 849 C C . THR A 1 103 ? -7.413 4.551 -19.595 1.00 51.19 103 THR A C 1
ATOM 851 O O . THR A 1 103 ? -8.452 3.895 -19.554 1.00 51.19 103 THR A O 1
ATOM 854 N N . LYS A 1 104 ? -6.232 4.009 -19.269 1.00 55.03 104 LYS A N 1
ATOM 855 C CA . LY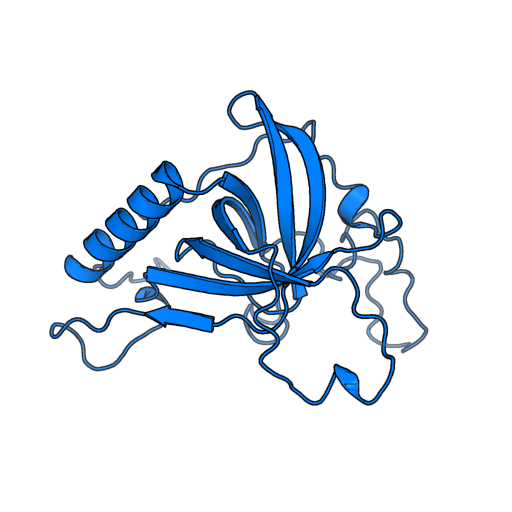S A 1 104 ? -6.124 2.725 -18.553 1.00 55.03 104 LYS A CA 1
ATOM 856 C C . LYS A 1 104 ? -6.873 2.850 -17.222 1.00 55.03 104 LYS A C 1
ATOM 858 O O . LYS A 1 104 ? -6.765 3.902 -16.609 1.00 55.03 104 LYS A O 1
ATOM 863 N N . ASP A 1 105 ? -7.577 1.794 -16.805 1.00 64.88 105 ASP A N 1
ATOM 864 C CA . ASP A 1 105 ? -8.376 1.686 -15.568 1.00 64.88 105 ASP A CA 1
ATOM 865 C C . ASP A 1 105 ? -7.727 2.433 -14.384 1.00 64.88 105 ASP A C 1
ATOM 867 O O . ASP A 1 105 ? -6.803 1.925 -13.729 1.00 64.88 105 ASP A O 1
ATOM 871 N N . ARG A 1 106 ? -8.165 3.685 -14.188 1.00 71.38 106 ARG A N 1
ATOM 872 C CA . ARG A 1 106 ? -7.643 4.622 -13.199 1.00 71.38 106 ARG A CA 1
ATOM 873 C C . ARG A 1 106 ? -8.678 4.764 -12.100 1.00 71.38 106 ARG A C 1
ATOM 875 O O . ARG A 1 106 ? -9.846 5.043 -12.345 1.00 71.38 106 ARG A O 1
ATOM 882 N N . ARG A 1 107 ? -8.231 4.575 -10.866 1.00 83.56 107 ARG A N 1
ATOM 883 C CA . ARG A 1 107 ? -9.079 4.575 -9.673 1.00 83.56 107 ARG A CA 1
ATOM 884 C C . ARG A 1 107 ? -8.479 5.503 -8.643 1.00 83.56 107 ARG A C 1
ATOM 886 O O . ARG A 1 107 ? -7.281 5.783 -8.677 1.00 83.56 107 ARG A O 1
ATOM 893 N N . LYS A 1 108 ? -9.277 5.980 -7.699 1.00 87.25 108 LYS A N 1
ATOM 894 C CA . LYS A 1 108 ? -8.752 6.733 -6.556 1.00 87.25 108 LYS A CA 1
ATOM 895 C C . LYS A 1 108 ? -8.847 5.880 -5.306 1.00 87.25 108 LYS A C 1
ATOM 897 O O . LYS A 1 108 ? -9.871 5.247 -5.069 1.00 87.25 108 LYS A O 1
ATOM 902 N N . VAL A 1 109 ? -7.779 5.872 -4.518 1.00 90.88 109 VAL A N 1
ATOM 903 C CA . VAL A 1 109 ? -7.692 5.114 -3.272 1.00 90.88 109 VAL A CA 1
ATOM 904 C C . VAL A 1 109 ? -7.371 6.046 -2.113 1.00 90.88 109 VAL A C 1
ATOM 906 O O . VAL A 1 109 ? -6.521 6.934 -2.229 1.00 90.88 109 VAL A O 1
ATOM 909 N N . GLN A 1 110 ? -8.064 5.840 -0.998 1.00 91.94 110 GLN A N 1
ATOM 910 C CA . GLN A 1 110 ? -7.731 6.427 0.294 1.00 91.94 110 GLN A CA 1
ATOM 911 C C . GLN A 1 110 ? -7.204 5.335 1.218 1.00 91.94 110 GLN A C 1
ATOM 913 O O . GLN A 1 110 ? -7.749 4.237 1.247 1.00 91.94 110 GLN A O 1
ATOM 918 N N . LEU A 1 111 ? -6.135 5.641 1.944 1.00 92.62 111 LEU A N 1
ATOM 919 C CA . LEU A 1 111 ? -5.321 4.702 2.703 1.00 92.62 111 LEU A CA 1
ATOM 920 C C . LEU A 1 111 ? -5.016 5.242 4.095 1.00 92.62 111 LEU A C 1
ATOM 922 O O . LEU A 1 111 ? -5.065 6.449 4.365 1.00 92.62 111 LEU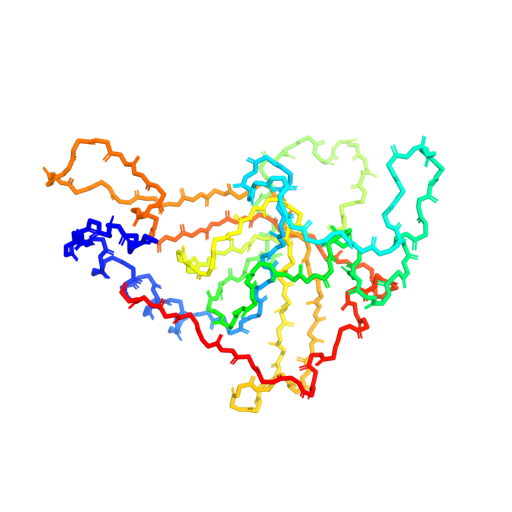 A O 1
ATOM 926 N N . GLU A 1 112 ? -4.597 4.320 4.950 1.00 91.56 112 GLU A N 1
ATOM 927 C CA . GLU A 1 112 ? -3.950 4.612 6.220 1.00 91.56 112 GLU A CA 1
ATOM 928 C C . GLU A 1 112 ? -2.737 5.559 6.073 1.00 91.56 112 GLU A C 1
ATOM 930 O O . GLU A 1 112 ? -2.061 5.644 5.042 1.00 91.56 112 GLU A O 1
ATOM 935 N N . GLY A 1 113 ? -2.410 6.275 7.155 1.00 86.06 113 GLY A N 1
ATOM 936 C CA . GLY A 1 113 ? -1.237 7.158 7.199 1.00 86.06 113 GLY A CA 1
ATOM 937 C C . GLY A 1 113 ? 0.118 6.441 7.083 1.00 86.06 113 GLY A C 1
ATOM 938 O O . GLY A 1 113 ? 1.135 7.109 6.917 1.00 86.06 113 GLY A O 1
ATOM 939 N N . LYS A 1 114 ? 0.144 5.105 7.196 1.00 88.69 114 LYS A N 1
ATOM 940 C CA . LYS A 1 114 ? 1.321 4.240 7.019 1.00 88.69 114 LYS A CA 1
ATOM 941 C C . LYS A 1 114 ? 0.905 2.948 6.278 1.00 88.69 114 LYS A C 1
ATOM 943 O O . LYS A 1 114 ? -0.244 2.549 6.434 1.00 88.69 114 LYS A O 1
ATOM 948 N N . PRO A 1 115 ? 1.803 2.273 5.534 1.00 90.38 115 PRO A N 1
ATOM 949 C CA . PRO A 1 115 ? 3.157 2.717 5.198 1.00 90.38 115 PRO A CA 1
ATOM 950 C C . PRO A 1 115 ? 3.107 3.968 4.316 1.00 90.38 115 PRO A C 1
ATOM 952 O O . PRO A 1 115 ? 2.086 4.288 3.707 1.00 90.38 115 PRO A O 1
ATOM 955 N N . PHE A 1 116 ? 4.195 4.724 4.294 1.00 89.69 116 PHE A N 1
ATOM 956 C CA . PHE A 1 116 ? 4.243 5.915 3.462 1.00 89.69 116 PHE A CA 1
ATOM 957 C C . PHE A 1 116 ? 4.466 5.532 2.013 1.00 89.69 116 PHE A C 1
ATOM 959 O O . PHE A 1 116 ? 5.451 4.862 1.700 1.00 89.69 116 PHE A O 1
ATOM 966 N N . ILE A 1 117 ? 3.571 6.009 1.158 1.00 90.69 117 ILE A N 1
ATOM 967 C CA . ILE A 1 117 ? 3.644 5.766 -0.276 1.00 90.69 117 ILE A CA 1
ATOM 968 C C . ILE A 1 117 ? 4.069 7.023 -1.014 1.00 90.69 117 ILE A C 1
ATOM 970 O O . ILE A 1 117 ? 3.699 8.136 -0.633 1.00 90.69 117 ILE A O 1
ATOM 974 N N . ASN A 1 118 ? 4.839 6.830 -2.066 1.00 89.56 118 ASN A N 1
ATOM 975 C CA . ASN A 1 118 ? 5.256 7.814 -3.050 1.00 89.56 118 ASN A CA 1
ATOM 976 C C . ASN A 1 118 ? 4.644 7.456 -4.412 1.00 89.56 118 ASN A C 1
ATOM 978 O O . ASN A 1 118 ? 3.885 6.495 -4.545 1.00 89.56 118 ASN A O 1
ATOM 982 N N . SER A 1 119 ? 4.926 8.271 -5.424 1.00 87.06 119 SER A N 1
ATOM 983 C CA . SER A 1 119 ? 4.620 7.935 -6.816 1.00 87.06 119 SER A CA 1
ATOM 984 C C . SER A 1 119 ? 5.474 6.760 -7.284 1.00 87.06 119 SER A C 1
ATOM 986 O O . SER A 1 119 ? 6.631 6.676 -6.895 1.00 87.06 119 SER A O 1
ATOM 988 N N . ASN A 1 120 ? 4.933 5.898 -8.144 1.00 88.00 120 ASN A N 1
ATOM 989 C CA . ASN A 1 120 ? 5.557 4.654 -8.622 1.00 88.00 120 ASN A CA 1
ATOM 990 C C . ASN A 1 120 ? 5.728 3.541 -7.570 1.00 88.00 120 ASN A C 1
ATOM 992 O O . ASN A 1 120 ? 6.473 2.590 -7.799 1.00 88.00 120 ASN A O 1
ATOM 996 N N . ASP A 1 121 ? 5.016 3.629 -6.450 1.00 91.50 121 ASP A N 1
ATOM 997 C CA . ASP A 1 121 ? 4.833 2.503 -5.533 1.00 91.50 121 ASP A CA 1
ATOM 998 C C . ASP A 1 121 ? 3.706 1.588 -6.031 1.00 91.50 121 ASP A C 1
ATOM 1000 O O . ASP A 1 121 ? 2.896 1.978 -6.880 1.00 91.50 121 ASP A O 1
ATOM 1004 N N . TYR A 1 122 ? 3.623 0.369 -5.491 1.00 93.75 122 TYR A N 1
ATOM 1005 C CA . TYR A 1 122 ? 2.582 -0.580 -5.886 1.00 93.75 122 TYR A CA 1
ATOM 1006 C C . TYR A 1 122 ? 1.538 -0.785 -4.799 1.00 93.75 122 TYR A C 1
ATOM 1008 O O . TYR A 1 122 ? 1.837 -0.893 -3.607 1.00 93.75 122 TYR A O 1
ATOM 1016 N N . ILE A 1 123 ? 0.293 -0.908 -5.242 1.00 94.94 123 ILE A N 1
ATOM 1017 C CA . ILE A 1 123 ? -0.841 -1.309 -4.420 1.00 94.94 123 ILE A CA 1
ATOM 1018 C C . ILE A 1 123 ? -1.439 -2.560 -5.042 1.00 94.94 123 ILE A C 1
ATOM 1020 O O . ILE A 1 123 ? -1.748 -2.584 -6.231 1.00 94.94 123 ILE A O 1
ATOM 1024 N N . VAL A 1 124 ? -1.607 -3.603 -4.240 1.00 95.00 124 VAL A N 1
ATOM 1025 C CA . VAL A 1 124 ? -2.209 -4.860 -4.682 1.00 95.00 124 VAL A CA 1
ATOM 1026 C C . VAL A 1 124 ? -3.551 -5.013 -3.997 1.00 95.00 124 VAL A C 1
ATOM 1028 O O . VAL A 1 124 ? -3.629 -5.116 -2.768 1.00 95.00 124 VAL A O 1
ATOM 1031 N N . ARG A 1 125 ? -4.606 -5.021 -4.811 1.00 93.94 125 ARG A N 1
ATOM 1032 C CA . ARG A 1 125 ? -5.969 -5.268 -4.355 1.00 93.94 125 ARG A CA 1
ATOM 1033 C C . ARG A 1 125 ? -6.178 -6.774 -4.278 1.00 93.94 125 ARG A C 1
ATOM 1035 O O . ARG A 1 125 ? -5.958 -7.496 -5.251 1.00 93.94 125 ARG A O 1
ATOM 1042 N N . VAL A 1 126 ? -6.570 -7.256 -3.109 1.00 93.75 126 VAL A N 1
ATOM 1043 C CA . VAL A 1 126 ? -6.717 -8.685 -2.818 1.00 93.75 126 VAL A CA 1
ATOM 1044 C C . VAL A 1 126 ? -8.201 -8.985 -2.669 1.00 93.75 126 VAL A C 1
ATOM 1046 O O . VAL A 1 126 ? -8.885 -8.325 -1.893 1.00 93.75 126 VAL A O 1
ATOM 1049 N N . SER A 1 127 ? -8.706 -9.961 -3.420 1.00 91.19 127 SER A N 1
ATOM 1050 C CA . SER A 1 127 ? -10.129 -10.320 -3.394 1.00 91.19 127 SER A CA 1
ATOM 1051 C C . SER A 1 127 ? -10.472 -11.264 -2.244 1.00 91.19 127 SER A C 1
ATOM 1053 O O . SER A 1 127 ? -11.564 -11.174 -1.689 1.00 91.19 127 SER A O 1
ATOM 1055 N N . TYR A 1 128 ? -9.538 -12.137 -1.853 1.00 91.12 128 TYR A N 1
ATOM 1056 C CA . TYR A 1 128 ? -9.730 -13.092 -0.761 1.00 91.12 128 TYR A CA 1
ATOM 1057 C C . TYR A 1 128 ? -8.470 -13.246 0.085 1.00 91.12 128 TYR A C 1
ATOM 1059 O O . TYR A 1 128 ? -7.360 -13.272 -0.444 1.00 91.12 128 TYR A O 1
ATOM 1067 N N . TRP A 1 129 ? -8.663 -13.412 1.392 1.00 91.50 129 TRP A N 1
ATOM 1068 C CA . TRP A 1 129 ? -7.607 -13.547 2.393 1.00 91.50 129 TRP A CA 1
ATOM 1069 C C . TRP A 1 129 ? -7.794 -14.818 3.225 1.00 91.50 129 TRP A C 1
ATOM 1071 O O . TRP A 1 129 ? -8.922 -15.165 3.573 1.00 91.50 129 TRP A O 1
ATOM 1081 N N . ASP A 1 130 ? -6.683 -15.456 3.585 1.00 89.75 130 ASP A N 1
ATOM 1082 C CA . ASP A 1 130 ? -6.571 -16.476 4.630 1.00 89.75 130 ASP A CA 1
ATOM 1083 C C . ASP A 1 130 ? -5.666 -15.944 5.747 1.00 89.75 130 ASP A C 1
ATOM 1085 O O . ASP A 1 130 ? -4.436 -15.931 5.631 1.00 89.75 130 ASP A O 1
ATOM 1089 N N . ASP A 1 131 ? -6.295 -15.407 6.794 1.00 87.25 131 ASP A N 1
ATOM 1090 C CA . ASP A 1 131 ? -5.667 -14.573 7.823 1.00 87.25 131 ASP A CA 1
ATOM 1091 C C . ASP A 1 131 ? -4.755 -13.494 7.216 1.00 87.25 131 ASP A C 1
ATOM 1093 O O . ASP A 1 131 ? -5.247 -12.442 6.820 1.00 87.25 131 ASP A O 1
ATOM 1097 N N . LYS A 1 132 ? -3.442 -13.739 7.116 1.00 88.62 132 LYS A N 1
ATOM 1098 C CA . LYS A 1 132 ? -2.418 -12.801 6.610 1.00 88.62 132 LYS A CA 1
ATOM 1099 C C . LYS A 1 132 ? -1.897 -13.123 5.212 1.00 88.62 132 LYS A C 1
ATOM 1101 O O . LYS A 1 132 ? -1.012 -12.414 4.722 1.00 88.62 132 LYS A O 1
ATOM 1106 N N . THR A 1 133 ? -2.419 -14.172 4.589 1.00 92.38 133 THR A N 1
ATOM 1107 C CA . THR A 1 133 ? -1.998 -14.645 3.269 1.00 92.38 133 THR A CA 1
ATOM 1108 C C . THR A 1 133 ? -3.090 -14.325 2.248 1.00 92.38 133 THR A C 1
ATOM 1110 O O . THR A 1 133 ? -4.235 -14.734 2.437 1.00 92.38 133 THR A O 1
ATOM 1113 N N . PRO A 1 134 ? -2.793 -13.598 1.164 1.00 93.31 134 PRO A N 1
ATOM 1114 C CA . PRO A 1 134 ? -3.710 -13.456 0.040 1.00 93.31 134 PRO A CA 1
ATOM 1115 C C . PRO A 1 134 ? -4.036 -14.825 -0.570 1.00 93.31 134 PRO A C 1
ATOM 1117 O O . PRO A 1 134 ? -3.130 -15.582 -0.898 1.00 93.31 134 PRO A O 1
ATOM 1120 N N . LEU A 1 135 ? -5.315 -15.132 -0.774 1.00 92.81 135 LEU A N 1
ATOM 1121 C CA . LEU A 1 135 ? -5.756 -16.312 -1.528 1.00 92.81 135 LEU A CA 1
ATOM 1122 C C . LEU A 1 135 ? -5.975 -15.999 -3.007 1.00 92.81 135 LEU A C 1
ATOM 1124 O O . LEU A 1 135 ? -5.821 -16.874 -3.856 1.00 92.81 135 LEU A O 1
ATOM 1128 N N . ASN A 1 136 ? -6.347 -14.758 -3.319 1.00 92.88 136 ASN A N 1
ATOM 1129 C CA . ASN A 1 136 ? -6.555 -14.321 -4.690 1.00 92.88 136 ASN A CA 1
ATOM 1130 C C . ASN A 1 136 ? -6.307 -12.814 -4.835 1.00 92.88 136 ASN A C 1
ATOM 1132 O O . ASN A 1 136 ? -6.753 -12.018 -4.008 1.00 92.88 136 ASN A O 1
ATOM 1136 N N . VAL A 1 137 ? -5.615 -12.424 -5.902 1.00 92.69 137 VAL A N 1
ATOM 1137 C CA . VAL A 1 137 ? -5.286 -11.030 -6.223 1.00 92.69 137 VAL A CA 1
ATOM 1138 C C . VAL A 1 137 ? -6.215 -10.559 -7.338 1.00 92.69 137 VAL A C 1
ATOM 1140 O O . VAL A 1 137 ? -6.317 -11.207 -8.372 1.00 92.69 137 VAL A O 1
ATOM 1143 N N . GLU A 1 138 ? -6.902 -9.435 -7.131 1.00 92.31 138 GLU A N 1
ATOM 1144 C CA . GLU A 1 138 ? -7.747 -8.821 -8.165 1.00 92.31 138 GLU A CA 1
ATOM 1145 C C . GLU A 1 138 ? -6.898 -8.094 -9.209 1.00 92.31 138 GLU A C 1
ATOM 1147 O O . GLU A 1 138 ? -7.148 -8.204 -10.411 1.00 92.31 138 GLU A O 1
ATOM 1152 N N . GLY A 1 139 ? -5.882 -7.367 -8.746 1.00 91.62 139 GLY A N 1
ATOM 1153 C CA . GLY A 1 139 ? -5.043 -6.564 -9.614 1.00 91.62 139 GLY A CA 1
ATOM 1154 C C . GLY A 1 139 ? -3.884 -5.910 -8.879 1.00 91.62 139 GLY A C 1
ATOM 1155 O O . GLY A 1 139 ? -3.931 -5.653 -7.671 1.00 91.62 139 GLY A O 1
ATOM 1156 N N . VAL A 1 140 ? -2.837 -5.627 -9.648 1.00 93.94 140 VAL A N 1
ATOM 1157 C CA . VAL A 1 140 ? -1.703 -4.811 -9.220 1.00 93.94 140 VAL A CA 1
ATOM 1158 C C . VAL A 1 140 ? -1.849 -3.430 -9.838 1.00 93.94 140 VAL A C 1
ATOM 1160 O O . VAL A 1 140 ? -2.062 -3.291 -11.044 1.00 93.94 140 VAL A O 1
ATOM 1163 N N . TYR A 1 141 ? -1.697 -2.409 -9.011 1.00 93.50 141 TYR A N 1
ATOM 1164 C CA . TYR A 1 141 ? -1.830 -1.018 -9.391 1.00 93.50 141 TYR A CA 1
ATOM 1165 C C . TYR A 1 141 ? -0.554 -0.249 -9.069 1.00 93.50 141 TYR A C 1
ATOM 1167 O O . TYR A 1 141 ? 0.108 -0.532 -8.073 1.00 93.50 141 TYR A O 1
ATOM 1175 N N . ILE A 1 142 ? -0.234 0.744 -9.893 1.00 92.00 142 ILE A N 1
ATOM 1176 C CA . ILE A 1 142 ? 0.849 1.697 -9.641 1.00 92.00 142 ILE A CA 1
ATOM 1177 C C . ILE A 1 142 ? 0.276 3.021 -9.138 1.00 92.00 142 ILE A C 1
ATOM 1179 O O . ILE A 1 142 ? -0.749 3.492 -9.645 1.00 92.00 142 ILE A O 1
ATOM 1183 N N . THR A 1 143 ? 0.915 3.608 -8.131 1.00 91.31 143 THR A N 1
ATOM 1184 C CA . THR A 1 143 ? 0.527 4.899 -7.563 1.00 91.31 143 THR A CA 1
ATOM 1185 C C . THR A 1 143 ? 1.034 6.050 -8.426 1.00 91.31 143 THR A C 1
ATOM 1187 O O . THR A 1 143 ? 2.175 6.075 -8.882 1.00 91.31 143 THR A O 1
ATOM 1190 N N . ASP A 1 144 ? 0.180 7.047 -8.616 1.00 88.19 144 ASP A N 1
ATOM 1191 C CA . ASP A 1 144 ? 0.543 8.322 -9.229 1.00 88.19 144 ASP A CA 1
ATOM 1192 C C . ASP A 1 144 ? 0.888 9.334 -8.113 1.00 88.19 144 ASP A C 1
ATOM 1194 O O . ASP A 1 144 ? 1.508 8.991 -7.100 1.00 88.19 144 ASP A O 1
ATOM 1198 N N . LYS A 1 145 ? 0.502 10.602 -8.253 1.00 85.31 145 LYS A N 1
ATOM 1199 C CA . LYS A 1 145 ? 0.726 11.643 -7.250 1.00 85.31 145 LYS A CA 1
ATOM 1200 C C . LYS A 1 145 ? -0.019 11.371 -5.935 1.00 85.31 145 LYS A C 1
ATOM 1202 O O . LYS A 1 145 ? -1.241 11.499 -5.849 1.00 85.31 145 LYS A O 1
ATOM 1207 N N . VAL A 1 146 ? 0.746 11.098 -4.878 1.00 88.31 146 VAL A N 1
ATOM 1208 C CA . VAL A 1 146 ? 0.229 10.889 -3.519 1.00 88.31 146 VAL A CA 1
ATOM 1209 C C . VAL A 1 146 ? -0.008 12.223 -2.809 1.00 88.31 146 VAL A C 1
ATOM 1211 O O . VAL A 1 146 ? 0.892 13.056 -2.680 1.00 88.31 146 VAL A O 1
ATOM 1214 N N . LYS A 1 147 ? -1.215 12.402 -2.271 1.00 89.50 147 LYS A N 1
ATOM 1215 C CA . LYS A 1 147 ? -1.567 13.463 -1.325 1.00 89.50 147 LYS A CA 1
ATOM 1216 C C . LYS A 1 147 ? -1.578 12.893 0.090 1.00 89.50 147 LYS A C 1
ATOM 1218 O O . LYS A 1 147 ? -2.344 11.984 0.393 1.00 89.50 147 LYS A O 1
ATOM 1223 N N . ARG A 1 148 ? -0.752 13.452 0.973 1.00 89.31 148 ARG A N 1
ATOM 1224 C CA . ARG A 1 148 ? -0.725 13.082 2.394 1.00 89.31 148 ARG A CA 1
ATOM 1225 C C . ARG A 1 148 ? -1.567 14.056 3.200 1.00 89.31 148 ARG A C 1
ATOM 1227 O O . ARG A 1 148 ? -1.456 15.267 3.021 1.00 89.31 148 ARG A O 1
ATOM 1234 N N . GLU A 1 149 ? -2.390 13.519 4.083 1.00 88.19 149 GLU A N 1
ATOM 1235 C CA . GLU A 1 149 ? -3.207 14.294 5.005 1.00 88.19 149 GLU A CA 1
ATOM 1236 C C . GLU A 1 149 ? -2.527 14.280 6.366 1.00 88.19 149 GLU A C 1
ATOM 1238 O O . GLU A 1 149 ? -2.357 13.224 6.975 1.00 88.19 149 GLU A O 1
ATOM 1243 N N . SER A 1 150 ? -2.095 15.447 6.831 1.00 85.94 150 SER A N 1
ATOM 1244 C CA . SER A 1 150 ? -1.435 15.627 8.121 1.00 85.94 150 SER A CA 1
ATOM 1245 C C . SER A 1 150 ? -2.276 16.503 9.038 1.00 85.94 150 SER A C 1
ATOM 1247 O O . SER A 1 150 ? -2.873 17.498 8.618 1.00 85.94 150 SER A O 1
ATOM 1249 N N . LEU A 1 151 ? -2.304 16.147 10.321 1.00 81.25 151 LEU A N 1
ATOM 1250 C CA . LEU A 1 151 ? -3.008 16.921 11.335 1.00 81.25 151 LEU A CA 1
ATOM 1251 C C . LEU A 1 151 ? -2.010 17.782 12.102 1.00 81.25 151 LEU A C 1
ATOM 1253 O O . LEU A 1 151 ? -1.068 17.277 12.706 1.00 81.25 151 LEU A O 1
ATOM 1257 N N . ARG A 1 152 ? -2.233 19.099 12.126 1.00 73.06 152 ARG A N 1
ATOM 1258 C CA . ARG A 1 152 ? -1.472 19.981 13.013 1.00 73.06 152 ARG A CA 1
ATOM 1259 C C . ARG A 1 152 ? -2.091 19.941 14.401 1.00 73.06 152 ARG A C 1
ATOM 1261 O O . ARG A 1 152 ? -3.277 20.209 14.565 1.00 73.06 152 ARG A O 1
ATOM 1268 N N . THR A 1 153 ? -1.264 19.697 15.404 1.00 66.44 153 THR A N 1
ATOM 1269 C CA . THR A 1 153 ? -1.654 19.853 16.805 1.00 66.44 153 THR A CA 1
ATOM 1270 C C . THR A 1 153 ? -0.953 21.086 17.365 1.00 66.44 153 THR A C 1
ATOM 1272 O O . THR A 1 153 ? 0.199 21.357 17.030 1.00 66.44 153 THR A O 1
ATOM 1275 N N . GLY A 1 154 ? -1.633 21.872 18.204 1.00 61.22 154 GLY A N 1
ATOM 1276 C CA . GLY A 1 154 ? -1.075 23.110 18.773 1.00 61.22 154 GLY A CA 1
ATOM 1277 C C . GLY A 1 154 ? 0.167 22.910 19.658 1.00 61.22 154 GLY A C 1
ATOM 1278 O O . GLY A 1 154 ? 0.751 23.885 20.109 1.00 61.22 154 GLY A O 1
ATOM 1279 N N . GLN A 1 155 ? 0.580 21.660 19.896 1.00 65.38 155 GLN A N 1
ATOM 1280 C CA . GLN A 1 155 ? 1.749 21.298 20.696 1.00 65.38 155 GLN A CA 1
ATOM 1281 C C . GLN A 1 155 ? 3.082 21.446 19.944 1.00 65.38 155 GLN A C 1
ATOM 1283 O O . GLN A 1 155 ? 4.131 21.448 20.587 1.00 65.38 155 GLN A O 1
ATOM 1288 N N . ARG A 1 156 ? 3.075 21.569 18.607 1.00 66.06 156 ARG A N 1
ATOM 1289 C CA . ARG A 1 156 ? 4.291 21.780 17.800 1.00 66.06 156 ARG A CA 1
ATOM 1290 C C . ARG A 1 156 ? 4.111 22.885 16.767 1.00 66.06 156 ARG A C 1
ATOM 1292 O O . ARG A 1 156 ? 3.034 23.094 16.204 1.00 66.06 156 ARG A O 1
ATOM 1299 N N . TYR A 1 157 ? 5.199 23.610 16.525 1.00 62.16 157 TYR A N 1
ATOM 1300 C CA . TYR A 1 157 ? 5.295 24.556 15.424 1.00 62.16 157 TYR A CA 1
ATOM 1301 C C . TYR A 1 157 ? 5.684 23.787 14.155 1.00 62.16 157 TYR A C 1
ATOM 1303 O O . TYR A 1 157 ? 6.699 23.097 14.153 1.00 62.16 157 TYR A O 1
ATOM 1311 N N . SER A 1 158 ? 4.891 23.936 13.089 1.00 66.56 158 SER A N 1
ATOM 1312 C CA . SER A 1 158 ? 4.967 23.180 11.825 1.00 66.56 158 SER A CA 1
ATOM 1313 C C . SER A 1 158 ? 4.360 21.765 11.849 1.00 66.56 158 SER A C 1
ATOM 1315 O O . SER A 1 158 ? 4.006 21.236 12.899 1.00 66.56 158 SER A O 1
ATOM 1317 N N . GLN A 1 159 ? 4.192 21.202 10.652 1.00 67.75 159 GLN A N 1
ATOM 1318 C CA . GLN A 1 159 ? 3.840 19.806 10.398 1.00 67.75 159 GLN A CA 1
ATOM 1319 C C . GLN A 1 159 ? 5.061 19.098 9.814 1.00 67.75 159 GLN A C 1
ATOM 1321 O O . GLN A 1 159 ? 5.760 19.656 8.965 1.00 67.75 159 GLN A O 1
ATOM 1326 N N . ALA A 1 160 ? 5.303 17.870 10.248 1.00 70.44 160 ALA A N 1
ATOM 1327 C CA . ALA A 1 160 ? 6.354 17.018 9.716 1.00 70.44 160 ALA A CA 1
ATOM 1328 C C . ALA A 1 160 ? 5.775 15.709 9.168 1.00 70.44 160 ALA A C 1
ATOM 1330 O O . ALA A 1 160 ? 4.592 15.400 9.301 1.00 70.44 160 ALA A O 1
ATOM 1331 N N . TYR A 1 161 ? 6.646 14.899 8.572 1.00 70.06 161 TYR A N 1
ATOM 1332 C CA . TYR A 1 161 ? 6.295 13.595 8.012 1.00 70.06 161 TYR A CA 1
ATOM 1333 C C . TYR A 1 161 ? 5.610 12.658 9.023 1.00 70.06 161 TYR A C 1
ATOM 1335 O O . TYR A 1 161 ? 4.722 11.888 8.672 1.00 70.06 161 TYR A O 1
ATOM 1343 N N . TYR A 1 162 ? 5.960 12.761 10.306 1.00 73.44 162 TYR A N 1
ATOM 1344 C CA . TYR A 1 162 ? 5.356 11.954 11.365 1.00 73.44 162 TYR A CA 1
ATOM 1345 C C . TYR A 1 162 ? 3.954 12.418 11.796 1.00 73.44 162 TYR A C 1
ATOM 1347 O O . TYR A 1 162 ? 3.355 11.727 12.616 1.00 73.44 162 TYR A O 1
ATOM 1355 N N . ASP A 1 163 ? 3.400 13.503 11.243 1.00 79.88 163 ASP A N 1
ATOM 1356 C CA . ASP A 1 163 ? 2.045 14.001 11.557 1.00 79.88 163 ASP A CA 1
ATOM 1357 C C . ASP A 1 163 ? 0.972 13.528 10.556 1.00 79.88 163 ASP A C 1
ATOM 1359 O O . ASP A 1 163 ? -0.192 13.927 10.637 1.00 79.88 163 ASP A O 1
ATOM 1363 N N . VAL A 1 164 ? 1.348 12.692 9.582 1.00 87.25 164 VAL A N 1
ATOM 1364 C CA . VAL A 1 164 ? 0.437 12.165 8.553 1.00 87.25 164 VAL A CA 1
ATOM 1365 C C . VAL A 1 164 ? -0.551 11.176 9.163 1.00 87.25 164 VAL A C 1
ATOM 1367 O O . VAL A 1 164 ? -0.145 10.171 9.744 1.00 87.25 164 VAL A O 1
ATOM 1370 N N . VAL A 1 165 ? -1.844 11.442 9.018 1.00 89.19 165 VAL A N 1
ATOM 1371 C CA . VAL A 1 165 ? -2.944 10.626 9.552 1.00 89.19 165 VAL A CA 1
ATOM 1372 C C . VAL A 1 165 ? -3.583 9.731 8.490 1.00 89.19 165 VAL A C 1
ATOM 1374 O O . VAL A 1 165 ? -4.061 8.649 8.820 1.00 89.19 165 VAL A O 1
ATOM 1377 N N . GLY A 1 166 ? -3.520 10.136 7.221 1.00 90.69 166 GLY A N 1
ATOM 1378 C CA . GLY A 1 166 ? -4.080 9.413 6.081 1.00 90.69 166 GLY A CA 1
ATOM 1379 C C . GLY A 1 166 ? -3.384 9.797 4.780 1.00 90.69 166 GLY A C 1
ATOM 1380 O O . GLY A 1 166 ? -2.620 10.766 4.726 1.00 90.69 166 GLY A O 1
ATOM 1381 N N . GLN A 1 167 ? -3.611 9.019 3.728 1.00 93.38 167 GLN A N 1
ATOM 1382 C CA . GLN A 1 167 ? -3.040 9.268 2.404 1.00 93.38 167 GLN A CA 1
ATOM 1383 C C . GLN A 1 167 ? -4.087 8.982 1.330 1.00 93.38 167 GLN A C 1
ATOM 1385 O O . GLN A 1 167 ? -4.922 8.097 1.489 1.00 93.38 167 GLN A O 1
ATOM 1390 N N . ALA A 1 168 ? -4.044 9.717 0.227 1.00 91.50 168 ALA A N 1
ATOM 1391 C CA . ALA A 1 168 ? -4.895 9.481 -0.928 1.00 91.50 168 ALA A CA 1
ATOM 1392 C C . ALA A 1 168 ? -4.078 9.596 -2.211 1.00 91.50 168 ALA A C 1
ATOM 1394 O O . ALA A 1 168 ? -3.201 10.452 -2.326 1.00 91.50 168 ALA A O 1
ATOM 1395 N N . THR A 1 169 ? -4.367 8.750 -3.189 1.00 90.69 169 THR A N 1
ATOM 1396 C CA . THR A 1 169 ? -3.702 8.792 -4.494 1.00 90.69 169 THR A CA 1
ATOM 1397 C C . THR A 1 169 ? -4.628 8.278 -5.586 1.00 90.69 169 THR A C 1
ATOM 1399 O O . THR A 1 169 ? -5.631 7.617 -5.307 1.00 90.69 169 THR A O 1
ATOM 1402 N N . THR A 1 170 ? -4.301 8.590 -6.835 1.00 90.19 170 THR A N 1
ATOM 1403 C CA . THR A 1 170 ? -4.859 7.867 -7.976 1.00 90.19 170 THR A CA 1
ATOM 1404 C C . THR A 1 170 ? -3.944 6.712 -8.329 1.00 90.19 170 THR A C 1
ATOM 1406 O O . THR A 1 170 ? -2.721 6.849 -8.304 1.00 90.19 170 THR A O 1
ATOM 1409 N N . VAL A 1 171 ? -4.537 5.585 -8.680 1.00 89.94 171 VAL A N 1
ATOM 1410 C CA . VAL A 1 171 ? -3.839 4.365 -9.045 1.00 89.94 171 VAL A CA 1
ATOM 1411 C C . VAL A 1 171 ? -4.242 3.940 -10.444 1.00 89.94 171 VAL A C 1
ATOM 1413 O O . VAL A 1 171 ? -5.384 4.148 -10.846 1.00 89.94 171 VAL A O 1
ATOM 1416 N N . THR A 1 172 ? -3.309 3.349 -11.179 1.00 89.94 172 THR A N 1
ATOM 1417 C CA . THR A 1 172 ? -3.567 2.798 -12.516 1.00 89.94 172 THR A CA 1
ATOM 1418 C C . THR A 1 172 ? -3.276 1.309 -12.503 1.00 89.94 172 THR A C 1
ATOM 1420 O O . THR A 1 172 ? -2.215 0.901 -12.024 1.00 89.94 172 THR A O 1
ATOM 1423 N N . ARG A 1 173 ? -4.193 0.489 -13.023 1.00 89.56 173 ARG A N 1
ATOM 1424 C CA . ARG A 1 173 ? -3.970 -0.959 -13.114 1.00 89.56 173 ARG A CA 1
ATOM 1425 C C . ARG A 1 173 ? -2.820 -1.272 -14.074 1.00 89.56 173 ARG A C 1
ATOM 1427 O O . ARG A 1 173 ? -2.761 -0.755 -15.193 1.00 89.56 173 ARG A O 1
ATOM 1434 N N . LEU A 1 174 ? -1.913 -2.138 -13.636 1.00 89.19 174 LEU A N 1
ATOM 1435 C CA . LEU A 1 174 ? -0.820 -2.654 -14.453 1.00 89.19 174 LEU A CA 1
ATOM 1436 C C . LEU A 1 174 ? -1.286 -3.830 -15.310 1.00 89.19 174 LEU A C 1
ATOM 1438 O O . LEU A 1 174 ? -2.141 -4.618 -14.902 1.00 89.19 174 LEU A O 1
ATOM 1442 N N . ASP A 1 175 ? -0.669 -3.955 -16.485 1.00 88.25 175 ASP A N 1
ATOM 1443 C CA . ASP A 1 175 ? -0.821 -5.116 -17.364 1.00 88.25 175 ASP A CA 1
ATOM 1444 C C . ASP A 1 175 ? -0.360 -6.387 -16.63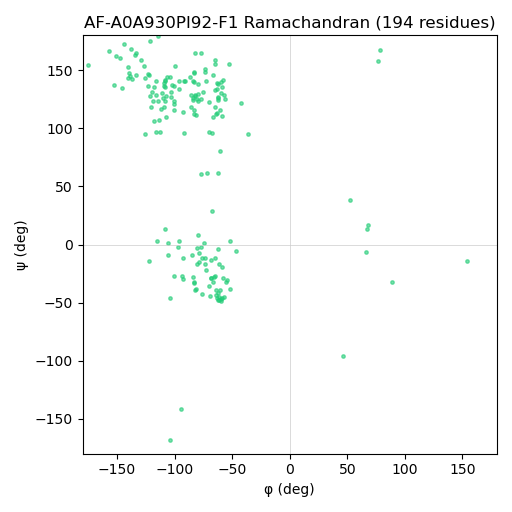1 1.00 88.25 175 ASP A C 1
ATOM 1446 O O . ASP A 1 175 ? 0.651 -6.360 -15.930 1.00 88.25 175 ASP A O 1
ATOM 1450 N N . GLU A 1 176 ? -1.074 -7.499 -16.804 1.00 87.94 176 GLU A N 1
ATOM 1451 C CA . GLU A 1 176 ? -0.756 -8.801 -16.195 1.00 87.94 176 GLU A CA 1
ATOM 1452 C C . GLU A 1 176 ? 0.633 -9.329 -16.588 1.00 87.94 176 GLU A C 1
ATOM 1454 O O . GLU A 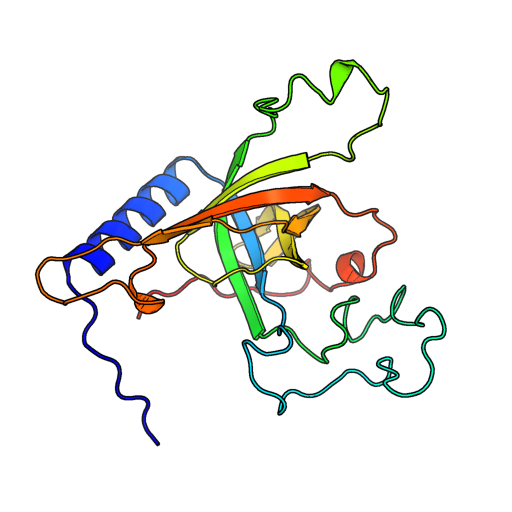1 176 ? 1.219 -10.151 -15.885 1.00 87.94 176 GLU A O 1
ATOM 1459 N N . LYS A 1 177 ? 1.213 -8.816 -17.680 1.00 86.25 177 LYS A N 1
ATOM 1460 C CA . LYS A 1 177 ? 2.600 -9.098 -18.087 1.00 86.25 177 LYS A CA 1
ATOM 1461 C C . LYS A 1 177 ? 3.650 -8.394 -17.224 1.00 86.25 177 LYS A C 1
ATOM 1463 O O . LYS A 1 177 ? 4.837 -8.701 -17.348 1.00 86.25 177 LYS A O 1
ATOM 1468 N N . HIS A 1 178 ? 3.252 -7.438 -16.385 1.00 87.25 178 HIS A N 1
ATOM 1469 C CA . HIS A 1 178 ? 4.176 -6.666 -15.564 1.00 87.25 178 HIS A CA 1
ATOM 1470 C C . HIS A 1 178 ? 4.915 -7.576 -14.561 1.00 87.25 178 HIS A C 1
ATOM 1472 O O . HIS A 1 178 ? 4.282 -8.436 -13.943 1.00 87.25 178 HIS A O 1
ATOM 1478 N N . PRO A 1 179 ? 6.231 -7.384 -14.322 1.00 87.38 179 PRO A N 1
ATOM 1479 C CA . PRO A 1 179 ? 7.025 -8.256 -13.447 1.00 87.38 179 PRO A CA 1
ATOM 1480 C C . PRO A 1 179 ? 6.453 -8.433 -12.042 1.00 87.38 179 PRO A C 1
ATOM 1482 O O . PRO A 1 179 ? 6.599 -9.501 -11.460 1.00 87.38 179 PRO A O 1
ATOM 1485 N N . MET A 1 180 ? 5.756 -7.421 -11.526 1.00 89.31 180 MET A N 1
ATOM 1486 C CA . MET A 1 180 ? 5.117 -7.457 -10.210 1.00 89.31 180 MET A CA 1
ATOM 1487 C C . MET A 1 180 ? 4.099 -8.599 -10.045 1.00 89.31 180 MET A C 1
ATOM 1489 O O . MET A 1 180 ? 3.962 -9.123 -8.946 1.00 89.31 180 MET A O 1
ATOM 1493 N N . TYR A 1 181 ? 3.448 -9.063 -11.120 1.00 90.31 181 TYR A N 1
ATOM 1494 C CA . TYR A 1 181 ? 2.556 -10.233 -11.057 1.00 90.31 181 TYR A CA 1
ATOM 1495 C C . TYR A 1 181 ? 3.296 -11.554 -10.789 1.00 90.31 181 TYR A C 1
ATOM 1497 O O . TYR A 1 181 ? 2.665 -12.548 -10.443 1.00 90.31 181 TYR A O 1
ATOM 1505 N N . LYS A 1 182 ? 4.630 -11.579 -10.914 1.00 89.50 182 LYS A N 1
ATOM 1506 C CA . LYS A 1 182 ? 5.465 -12.737 -10.562 1.00 89.50 182 LYS A CA 1
ATOM 1507 C C . LYS A 1 182 ? 5.827 -12.779 -9.075 1.00 89.50 182 LYS A C 1
ATOM 1509 O O . LYS A 1 182 ? 6.413 -13.767 -8.638 1.00 89.50 182 LYS A O 1
ATOM 1514 N N . TYR A 1 183 ? 5.529 -11.726 -8.308 1.00 91.31 183 TYR A N 1
ATOM 1515 C CA . TYR A 1 183 ? 5.777 -11.717 -6.869 1.00 91.31 183 TYR A CA 1
ATOM 1516 C C . TYR A 1 183 ? 4.941 -12.821 -6.194 1.00 91.31 183 TYR A C 1
ATOM 1518 O O . TYR A 1 183 ? 3.768 -12.993 -6.538 1.00 91.31 183 TYR A O 1
ATOM 1526 N N . PRO A 1 184 ? 5.494 -13.575 -5.227 1.00 92.00 184 PRO A N 1
ATOM 1527 C CA . PRO A 1 184 ? 4.818 -14.717 -4.613 1.00 92.00 184 PRO A CA 1
ATOM 1528 C C . PRO A 1 184 ? 3.746 -14.293 -3.589 1.00 92.00 184 PRO A C 1
ATOM 1530 O O . PRO A 1 184 ? 3.826 -14.633 -2.408 1.00 92.00 184 PRO A O 1
ATOM 1533 N N . PHE A 1 185 ? 2.722 -13.546 -4.019 1.00 92.00 185 PHE A N 1
ATOM 1534 C CA . PHE A 1 185 ? 1.673 -13.020 -3.134 1.00 92.00 185 PHE A CA 1
ATOM 1535 C C . PHE A 1 185 ? 0.963 -14.128 -2.357 1.00 92.00 185 PHE A C 1
ATOM 1537 O O . PHE A 1 185 ? 0.775 -14.009 -1.153 1.00 92.00 185 PHE A O 1
ATOM 1544 N N . LEU A 1 186 ? 0.610 -15.217 -3.044 1.00 92.75 186 LEU A N 1
ATOM 1545 C CA . LEU A 1 186 ? -0.270 -16.263 -2.515 1.00 92.75 186 LEU A CA 1
ATOM 1546 C C . LEU A 1 186 ? 0.408 -17.197 -1.506 1.00 92.75 186 LEU A C 1
ATOM 1548 O O . LEU A 1 186 ? -0.252 -17.990 -0.845 1.00 92.75 186 LEU A O 1
ATOM 1552 N N . THR A 1 187 ? 1.734 -17.128 -1.399 1.00 90.88 187 THR A N 1
ATOM 1553 C CA . THR A 1 187 ? 2.529 -17.961 -0.485 1.00 90.88 187 THR A CA 1
ATOM 1554 C C . THR A 1 187 ? 3.230 -17.134 0.587 1.00 90.88 187 THR A C 1
ATOM 1556 O O . THR A 1 187 ? 4.002 -17.680 1.373 1.00 90.88 187 THR A O 1
ATOM 1559 N N . THR A 1 188 ? 2.997 -15.818 0.616 1.00 91.00 188 THR A N 1
ATOM 1560 C CA . THR A 1 188 ? 3.676 -14.891 1.524 1.00 91.00 188 THR A CA 1
ATOM 1561 C C . THR A 1 188 ? 2.702 -14.364 2.568 1.00 91.00 188 THR A C 1
ATOM 1563 O O . THR A 1 188 ? 1.629 -13.862 2.242 1.00 91.00 188 THR A O 1
ATOM 1566 N N . GLN A 1 189 ? 3.099 -14.435 3.838 1.00 92.50 189 GLN A N 1
ATOM 1567 C CA . GLN A 1 189 ? 2.375 -13.780 4.923 1.00 92.50 189 GLN A CA 1
ATOM 1568 C C . GLN A 1 189 ? 2.834 -12.335 5.074 1.00 92.50 189 GLN A C 1
ATOM 1570 O O . GLN A 1 189 ? 4.027 -12.063 5.242 1.00 92.50 189 GLN A O 1
ATOM 1575 N N . PHE A 1 190 ? 1.881 -11.407 5.096 1.00 92.94 190 PHE A N 1
ATOM 1576 C CA . PHE A 1 190 ? 2.184 -9.985 5.217 1.00 92.94 190 PHE A CA 1
ATOM 1577 C C . PHE A 1 190 ? 1.898 -9.458 6.621 1.00 92.94 190 PHE A C 1
ATOM 1579 O O . PHE A 1 190 ? 0.958 -9.861 7.306 1.00 92.94 190 PHE A O 1
ATOM 1586 N N . LYS A 1 191 ? 2.744 -8.528 7.070 1.00 92.56 191 LYS A N 1
ATOM 1587 C CA . LYS A 1 191 ? 2.586 -7.871 8.371 1.00 92.56 191 LYS A CA 1
ATOM 1588 C C . LYS A 1 191 ? 1.609 -6.708 8.254 1.00 92.56 191 LYS A C 1
ATOM 1590 O O . LYS A 1 191 ? 1.694 -5.922 7.313 1.00 92.56 191 LYS A O 1
ATOM 1595 N N . ASP A 1 192 ? 0.772 -6.550 9.269 1.00 89.69 192 ASP A N 1
ATOM 1596 C CA . ASP A 1 192 ? -0.095 -5.385 9.416 1.00 89.69 192 ASP A CA 1
ATOM 1597 C C . ASP A 1 192 ? 0.694 -4.094 9.638 1.00 89.69 192 ASP A C 1
ATOM 1599 O O . ASP A 1 192 ? 1.817 -4.094 10.168 1.00 89.69 192 ASP A O 1
ATOM 1603 N N . VAL A 1 193 ? 0.065 -2.977 9.283 1.00 86.12 193 VAL A N 1
ATOM 1604 C CA . VAL A 1 193 ? 0.509 -1.649 9.704 1.00 86.12 193 VAL A CA 1
ATOM 1605 C C . VAL A 1 193 ? 0.439 -1.538 11.227 1.00 86.12 193 VAL A C 1
ATOM 1607 O O . VAL A 1 193 ? -0.599 -1.758 11.864 1.00 86.12 193 VAL A O 1
ATOM 1610 N N . SER A 1 194 ? 1.572 -1.158 11.815 1.00 79.38 194 SER A N 1
ATOM 1611 C CA . SER A 1 194 ? 1.704 -0.877 13.240 1.00 79.38 194 SER A CA 1
ATOM 1612 C C . SER A 1 194 ? 2.027 0.596 13.461 1.00 79.38 194 SER A C 1
ATOM 1614 O O . SER A 1 194 ? 3.051 1.090 12.981 1.00 79.38 194 SER A O 1
ATOM 1616 N N . TYR A 1 195 ? 1.195 1.267 14.249 1.00 67.81 195 TYR A N 1
ATOM 1617 C CA . TYR A 1 195 ? 1.492 2.575 14.819 1.00 67.81 195 TYR A CA 1
ATOM 1618 C C . TYR A 1 195 ? 2.124 2.329 16.192 1.00 67.81 195 TYR A C 1
ATOM 1620 O O . TYR A 1 195 ? 1.417 2.012 17.147 1.00 67.81 195 TYR A O 1
ATOM 1628 N N . LYS A 1 196 ? 3.459 2.332 16.251 1.00 55.88 196 LYS A N 1
ATOM 1629 C CA . LYS A 1 196 ? 4.190 2.374 17.522 1.00 55.88 196 LYS A CA 1
ATOM 1630 C C . LYS A 1 196 ? 4.274 3.816 17.990 1.00 55.88 196 LYS A C 1
ATOM 1632 O O . LYS A 1 196 ? 4.569 4.652 17.107 1.00 55.88 196 LYS A O 1
#

Mean predicted aligned error: 9.47 Å

Sequence (196 aa):
MSRFEYPEPYAVKLARQSVRDSLTSNGEQILVFAAYHPGDDGEGEERCDCYDDIYKEKPSYEGCINCYATTYRDFREIKRCWGIFTDTEYDDDYQSKKNGFYTKDRRKVQLEGKPFINSNDYIVRVSYWDDKTPLNVEGVYITDKVKRESLRTGQRYSQAYYDVVGQATTVTRLDEKHPMYKYPFLTTQFKDVSYK

pLDDT: mean 78.59, std 16.31, range [33.56, 95.5]